Protein AF-D8QGG5-F1 (afdb_monomer_lite)

Structure (mmCIF, N/CA/C/O backbone):
data_AF-D8QGG5-F1
#
_entry.id   AF-D8QGG5-F1
#
loop_
_atom_site.group_PDB
_atom_site.id
_atom_site.type_symbol
_atom_site.label_atom_id
_atom_site.label_alt_id
_atom_site.label_comp_id
_atom_site.label_asym_id
_atom_site.label_entity_id
_atom_site.label_seq_id
_atom_site.pdbx_PDB_ins_code
_atom_site.Cartn_x
_atom_site.Cartn_y
_atom_site.Cartn_z
_atom_site.occupancy
_atom_site.B_iso_or_equiv
_atom_site.auth_seq_id
_atom_site.auth_comp_id
_atom_site.auth_asym_id
_atom_site.auth_atom_id
_atom_site.pdbx_PDB_model_num
ATOM 1 N N . MET A 1 1 ? 1.417 -19.958 -4.366 1.00 60.06 1 MET A N 1
ATOM 2 C CA . MET A 1 1 ? 1.631 -18.701 -3.617 1.00 60.06 1 MET A CA 1
ATOM 3 C C . MET A 1 1 ? 3.088 -18.641 -3.183 1.00 60.06 1 MET A C 1
ATOM 5 O O . MET A 1 1 ? 3.545 -19.585 -2.550 1.00 60.06 1 MET A O 1
ATOM 9 N N . ARG A 1 2 ? 3.818 -17.586 -3.562 1.00 69.56 2 ARG A N 1
ATOM 10 C CA . ARG A 1 2 ? 5.176 -17.298 -3.072 1.00 69.56 2 ARG A CA 1
ATOM 11 C C . ARG A 1 2 ? 5.093 -16.048 -2.207 1.00 69.56 2 ARG A C 1
ATOM 13 O O . ARG A 1 2 ? 4.544 -15.049 -2.653 1.00 69.56 2 ARG A O 1
ATOM 20 N N . VAL A 1 3 ? 5.607 -16.127 -0.984 1.00 74.56 3 VAL A N 1
ATOM 21 C CA . VAL A 1 3 ? 5.683 -14.985 -0.067 1.00 74.56 3 VAL A CA 1
ATOM 22 C C . VAL A 1 3 ? 7.146 -14.619 0.088 1.00 74.56 3 VAL A C 1
ATOM 24 O O . VAL A 1 3 ? 7.962 -15.485 0.398 1.00 74.56 3 VAL A O 1
ATOM 27 N N . VAL A 1 4 ? 7.467 -13.347 -0.129 1.00 66.38 4 VAL A N 1
ATOM 28 C CA . VAL A 1 4 ? 8.803 -12.804 0.111 1.00 66.38 4 VAL A CA 1
ATOM 29 C C . VAL A 1 4 ? 8.698 -11.761 1.211 1.00 66.38 4 VAL A C 1
ATOM 31 O O . VAL A 1 4 ? 7.924 -10.814 1.110 1.00 66.38 4 VAL A O 1
ATOM 34 N N . THR A 1 5 ? 9.472 -11.956 2.273 1.00 70.81 5 THR A N 1
ATOM 35 C CA . THR A 1 5 ? 9.590 -11.025 3.399 1.00 70.81 5 THR A CA 1
ATOM 36 C C . THR A 1 5 ? 11.026 -10.540 3.491 1.00 70.81 5 THR A C 1
ATOM 38 O O . THR A 1 5 ? 11.949 -11.346 3.364 1.00 70.81 5 THR A O 1
ATOM 41 N N . TRP A 1 6 ? 11.226 -9.252 3.757 1.00 60.84 6 TRP A N 1
ATOM 42 C CA . TRP A 1 6 ? 12.561 -8.675 3.868 1.00 60.84 6 TRP A CA 1
ATOM 43 C C . TRP A 1 6 ? 12.631 -7.593 4.943 1.00 60.84 6 TRP A C 1
ATOM 45 O O . TRP A 1 6 ? 11.683 -6.834 5.117 1.00 60.84 6 TRP A O 1
ATOM 55 N N . ASN A 1 7 ? 13.784 -7.502 5.609 1.00 61.75 7 ASN A N 1
ATOM 56 C CA . ASN A 1 7 ? 14.123 -6.421 6.531 1.00 61.75 7 ASN A CA 1
ATOM 57 C C . ASN A 1 7 ? 15.088 -5.457 5.829 1.00 61.75 7 ASN A C 1
ATOM 59 O O . ASN A 1 7 ? 16.241 -5.815 5.578 1.00 61.75 7 ASN A O 1
ATOM 63 N N . ALA A 1 8 ? 14.624 -4.257 5.476 1.00 57.72 8 ALA A N 1
ATOM 64 C CA . ALA A 1 8 ? 15.459 -3.243 4.830 1.00 57.72 8 ALA A CA 1
ATOM 65 C C . ALA A 1 8 ? 16.598 -2.733 5.737 1.00 57.72 8 ALA A C 1
ATOM 67 O O . ALA A 1 8 ? 16.657 -3.001 6.941 1.00 57.72 8 ALA A O 1
ATOM 68 N N . ARG A 1 9 ? 17.538 -1.981 5.149 1.00 58.75 9 ARG A N 1
ATOM 69 C CA . ARG A 1 9 ? 18.565 -1.269 5.923 1.00 58.75 9 ARG A CA 1
ATOM 70 C C . ARG A 1 9 ? 17.901 -0.365 6.970 1.00 58.75 9 ARG A C 1
ATOM 72 O O . ARG A 1 9 ? 16.913 0.299 6.681 1.00 58.75 9 ARG A O 1
ATOM 79 N N . GLY A 1 10 ? 18.459 -0.341 8.180 1.00 52.44 10 GLY A N 1
ATOM 80 C CA . GLY A 1 10 ? 17.916 0.424 9.305 1.00 52.44 10 GLY A CA 1
ATOM 81 C C . GLY A 1 10 ? 16.907 -0.340 10.169 1.00 52.44 10 GLY A C 1
ATOM 82 O O . GLY A 1 10 ? 16.538 0.168 11.220 1.00 52.44 10 GLY A O 1
ATOM 83 N N . THR A 1 11 ? 16.482 -1.550 9.792 1.00 52.25 11 THR A N 1
ATOM 84 C CA . THR A 1 11 ? 15.594 -2.385 10.620 1.00 52.25 11 THR A CA 1
ATOM 85 C C . THR A 1 11 ? 16.404 -3.243 11.608 1.00 52.25 11 THR A C 1
ATOM 87 O O . THR A 1 11 ? 17.306 -3.986 11.213 1.00 52.25 11 THR A O 1
ATOM 90 N N . GLY A 1 12 ? 16.081 -3.178 12.905 1.00 55.78 12 GLY A N 1
ATOM 91 C CA . GLY A 1 12 ? 16.715 -4.000 13.952 1.00 55.78 12 GLY A CA 1
ATOM 92 C C . GLY A 1 12 ? 18.146 -3.593 14.364 1.00 55.78 12 GLY A C 1
ATOM 93 O O . GLY A 1 12 ? 18.467 -2.415 14.490 1.00 55.78 12 GLY A O 1
ATOM 94 N N . ASN A 1 13 ? 19.014 -4.581 14.634 1.00 51.31 13 ASN A N 1
ATOM 95 C CA . ASN A 1 13 ? 20.385 -4.398 15.160 1.00 51.31 13 ASN A CA 1
ATOM 96 C C . ASN A 1 13 ? 21.445 -4.165 14.056 1.00 51.31 13 ASN A C 1
ATOM 98 O O . ASN A 1 13 ? 22.563 -4.684 14.125 1.00 51.31 13 ASN A O 1
ATOM 102 N N . SER A 1 14 ? 21.119 -3.412 13.005 1.00 50.19 14 SER A N 1
ATOM 103 C CA . SER A 1 14 ? 22.084 -3.077 11.952 1.00 50.19 14 SER A CA 1
ATOM 104 C C . SER A 1 14 ? 23.156 -2.104 12.464 1.00 50.19 14 SER A C 1
ATOM 106 O O . SER A 1 14 ? 22.854 -1.007 12.924 1.00 50.19 14 SER A O 1
ATOM 108 N N . GLY A 1 15 ? 24.436 -2.479 12.343 1.00 45.53 15 GLY A N 1
ATOM 109 C CA . GLY A 1 15 ? 25.576 -1.700 12.857 1.00 45.53 15 GLY A CA 1
ATOM 110 C C . GLY A 1 15 ? 25.832 -0.343 12.179 1.00 45.53 15 GLY A C 1
ATOM 111 O O . GLY A 1 15 ? 26.726 0.378 12.608 1.00 45.53 15 GLY A O 1
ATOM 112 N N . GLY A 1 16 ? 25.071 0.002 11.133 1.00 48.56 16 GLY A N 1
ATOM 113 C CA . GLY A 1 16 ? 25.163 1.271 10.395 1.00 48.56 16 GLY A CA 1
ATOM 114 C C . GLY A 1 16 ? 24.101 2.314 10.765 1.00 48.56 16 GLY A C 1
ATOM 115 O O . GLY A 1 16 ? 24.057 3.359 10.130 1.00 48.56 16 GLY A O 1
ATOM 116 N N . GLY A 1 17 ? 23.251 2.024 11.756 1.00 49.56 17 GLY A N 1
ATOM 117 C CA . GLY A 1 17 ? 22.103 2.841 12.154 1.00 49.56 17 GLY A CA 1
ATOM 118 C C . GLY A 1 17 ? 20.814 2.014 12.187 1.00 49.56 17 GLY A C 1
ATOM 119 O O . GLY A 1 17 ? 20.698 1.014 11.473 1.00 49.56 17 GLY A O 1
ATOM 120 N N . ASN A 1 18 ? 19.869 2.401 13.042 1.00 47.25 18 ASN A N 1
ATOM 121 C CA . ASN A 1 18 ? 18.556 1.782 13.199 1.00 47.25 18 ASN A CA 1
ATOM 122 C C . ASN A 1 18 ? 17.424 2.815 13.030 1.00 47.25 18 ASN A C 1
ATOM 124 O O . ASN A 1 18 ? 17.675 4.015 12.908 1.00 47.25 18 ASN A O 1
ATOM 128 N N . GLU A 1 19 ? 16.183 2.330 13.071 1.00 48.72 19 GLU A N 1
ATOM 129 C CA . GLU A 1 19 ? 14.908 3.066 12.951 1.00 48.72 19 GLU A CA 1
ATOM 130 C C . GLU A 1 19 ? 14.847 4.341 13.812 1.00 48.72 19 GLU A C 1
ATOM 132 O O . GLU A 1 19 ? 14.140 5.289 13.484 1.00 48.72 19 GLU A O 1
ATOM 137 N N . TRP A 1 20 ? 15.630 4.384 14.895 1.00 48.38 20 TRP A N 1
ATOM 138 C CA . TRP A 1 20 ? 15.681 5.477 15.863 1.00 48.38 20 TRP A CA 1
ATOM 139 C C . TRP A 1 20 ? 16.931 6.356 15.746 1.00 48.38 20 TRP A C 1
ATOM 141 O O . TRP A 1 20 ? 16.908 7.500 16.198 1.00 48.38 20 TRP A O 1
ATOM 151 N N . SER A 1 21 ? 18.022 5.853 15.160 1.00 48.84 21 SER A N 1
ATOM 152 C CA . SER A 1 21 ? 19.285 6.588 15.028 1.00 48.84 21 SER A CA 1
ATOM 153 C C . SER A 1 21 ? 19.454 7.273 13.672 1.00 48.84 21 SER A C 1
ATOM 155 O O . SER A 1 21 ? 20.253 8.200 13.576 1.00 48.84 21 SER A O 1
ATOM 157 N N . ASP A 1 22 ? 18.743 6.819 12.634 1.00 57.31 22 ASP A N 1
ATOM 158 C CA . ASP A 1 22 ? 18.778 7.420 11.297 1.00 57.31 22 ASP A CA 1
ATOM 159 C C . ASP A 1 22 ? 17.411 7.331 10.604 1.00 57.31 22 ASP A C 1
ATOM 161 O O . ASP A 1 22 ? 17.161 6.545 9.687 1.00 57.31 22 ASP A O 1
ATOM 165 N N . PHE A 1 23 ? 16.492 8.162 11.090 1.00 56.28 23 PHE A N 1
ATOM 166 C CA . PHE A 1 23 ? 15.117 8.235 10.605 1.00 56.28 23 PHE A CA 1
ATOM 167 C C . PHE A 1 23 ? 15.027 8.593 9.110 1.00 56.28 23 PHE A C 1
ATOM 169 O O . PHE A 1 23 ? 14.088 8.177 8.434 1.00 56.28 23 PHE A O 1
ATOM 176 N N . GLY A 1 24 ? 16.019 9.325 8.586 1.00 53.97 24 GLY A N 1
ATOM 177 C CA . GLY A 1 24 ? 16.121 9.687 7.171 1.00 53.97 24 GLY A CA 1
ATOM 178 C C . GLY A 1 24 ? 16.555 8.522 6.280 1.00 53.97 24 GLY A C 1
ATOM 179 O O . GLY A 1 24 ? 16.079 8.421 5.154 1.00 53.97 24 GLY A O 1
ATOM 180 N N . VAL A 1 25 ? 17.399 7.611 6.777 1.00 55.31 25 VAL A N 1
ATOM 181 C CA . VAL A 1 25 ? 17.710 6.344 6.088 1.00 55.31 25 VAL A CA 1
ATOM 182 C C . VAL A 1 25 ? 16.550 5.358 6.194 1.00 55.31 25 VAL A C 1
ATOM 184 O O . VAL A 1 25 ? 16.233 4.692 5.207 1.00 55.31 25 VAL A O 1
ATOM 187 N N . TRP A 1 26 ? 15.898 5.293 7.357 1.00 52.22 26 TRP A N 1
ATOM 188 C CA . TRP A 1 26 ? 14.757 4.411 7.592 1.00 52.22 26 TRP A CA 1
ATOM 189 C C . TRP A 1 26 ? 13.573 4.784 6.699 1.00 52.22 26 TRP A C 1
ATOM 191 O O . TRP A 1 26 ? 13.132 3.962 5.910 1.00 52.22 26 TRP A O 1
ATOM 201 N N . MET A 1 27 ? 13.124 6.040 6.730 1.00 59.28 27 MET A N 1
ATOM 202 C CA . MET A 1 27 ? 12.033 6.558 5.897 1.00 59.28 27 MET A CA 1
ATOM 203 C C . MET A 1 27 ? 12.560 7.249 4.632 1.00 59.28 27 MET A C 1
ATOM 205 O O . MET A 1 27 ? 11.987 8.234 4.174 1.00 59.28 27 MET A O 1
ATOM 209 N N . GLY A 1 28 ? 13.634 6.746 4.019 1.00 60.97 28 GLY A N 1
ATOM 210 C CA . GLY A 1 28 ? 14.284 7.382 2.863 1.00 60.97 28 GLY A CA 1
ATOM 211 C C . GLY A 1 28 ? 14.188 6.617 1.544 1.00 60.97 28 GLY A C 1
ATOM 212 O O . GLY A 1 28 ? 13.850 5.434 1.501 1.00 60.97 28 GLY A O 1
ATOM 213 N N . GLU A 1 29 ? 14.612 7.274 0.458 1.00 66.44 29 GLU A N 1
ATOM 214 C CA . GLU A 1 29 ? 14.787 6.655 -0.871 1.00 66.44 29 GLU A CA 1
ATOM 215 C C . GLU A 1 29 ? 15.632 5.375 -0.821 1.00 66.44 29 GLU A C 1
ATOM 217 O O . GLU A 1 29 ? 15.392 4.443 -1.583 1.00 66.44 29 GLU A O 1
ATOM 222 N N . ALA A 1 30 ? 16.612 5.295 0.084 1.00 68.44 30 ALA A N 1
ATOM 223 C CA . ALA A 1 30 ? 17.482 4.130 0.213 1.00 68.44 30 ALA A CA 1
ATOM 224 C C . ALA A 1 30 ? 16.708 2.845 0.561 1.00 68.44 30 ALA A C 1
ATOM 226 O O . ALA A 1 30 ? 16.964 1.804 -0.047 1.00 68.44 30 ALA A O 1
ATOM 227 N N . ALA A 1 31 ? 15.748 2.919 1.489 1.00 70.62 31 ALA A N 1
ATOM 228 C CA . ALA A 1 31 ? 14.913 1.780 1.864 1.00 70.62 31 ALA A CA 1
ATOM 229 C C . ALA A 1 31 ? 13.962 1.385 0.721 1.00 70.62 31 ALA A C 1
ATOM 231 O O . ALA A 1 31 ? 13.831 0.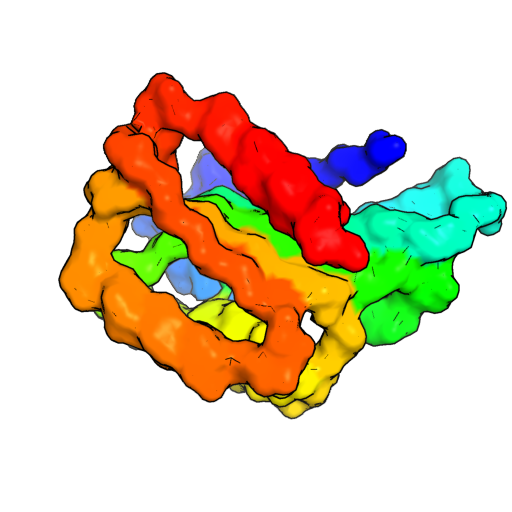203 0.403 1.00 70.62 31 ALA A O 1
ATOM 232 N N . VAL A 1 32 ? 13.357 2.367 0.043 1.00 77.31 32 VAL A N 1
ATOM 233 C CA . VAL A 1 32 ? 12.485 2.124 -1.123 1.00 77.31 32 VAL A CA 1
ATOM 234 C C . VAL A 1 32 ? 13.257 1.472 -2.274 1.00 77.31 32 VAL A C 1
ATOM 236 O O . VAL A 1 32 ? 12.754 0.532 -2.893 1.00 77.31 32 VAL A O 1
ATOM 239 N N . ASN A 1 33 ? 14.491 1.911 -2.532 1.00 81.06 33 ASN A N 1
ATOM 240 C CA . ASN A 1 33 ? 15.359 1.325 -3.553 1.00 81.06 33 ASN A CA 1
ATOM 241 C C . ASN A 1 33 ? 15.724 -0.130 -3.230 1.00 81.06 33 ASN A C 1
ATOM 243 O O . ASN A 1 33 ? 15.730 -0.967 -4.134 1.00 81.06 33 ASN A O 1
ATOM 247 N N . ASP A 1 34 ? 15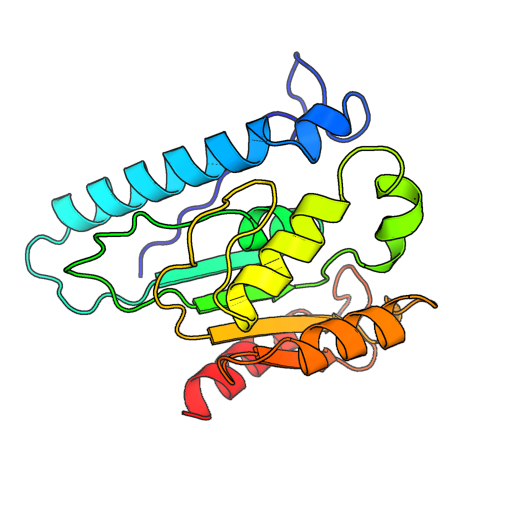.968 -0.458 -1.957 1.00 82.44 34 ASP A N 1
ATOM 248 C CA . ASP A 1 34 ? 16.208 -1.843 -1.538 1.00 82.44 34 ASP A CA 1
ATOM 249 C C . ASP A 1 34 ? 14.984 -2.723 -1.792 1.00 82.44 34 ASP A C 1
ATOM 251 O O . ASP A 1 34 ? 15.111 -3.772 -2.424 1.00 82.44 34 ASP A O 1
ATOM 255 N N . TYR A 1 35 ? 13.799 -2.289 -1.348 1.00 83.88 35 TYR A N 1
ATOM 256 C CA . TYR A 1 35 ? 12.566 -3.045 -1.576 1.00 83.88 35 TYR A CA 1
ATOM 257 C C . TYR A 1 35 ? 12.228 -3.167 -3.065 1.00 83.88 35 TYR A C 1
ATOM 259 O O . TYR A 1 35 ? 11.783 -4.227 -3.497 1.00 83.88 35 TYR A O 1
ATOM 267 N N . THR A 1 36 ? 12.489 -2.132 -3.866 1.00 86.56 36 THR A N 1
ATOM 268 C CA . THR A 1 36 ? 12.290 -2.174 -5.324 1.00 86.56 36 THR A CA 1
ATOM 269 C C . THR A 1 36 ? 13.234 -3.179 -5.982 1.00 86.56 36 THR A C 1
ATOM 271 O O . THR A 1 36 ? 12.798 -3.997 -6.791 1.00 86.56 36 THR A O 1
ATOM 274 N N . ARG A 1 37 ? 14.519 -3.185 -5.601 1.00 85.94 37 ARG A N 1
ATOM 275 C CA . ARG A 1 37 ? 15.484 -4.179 -6.092 1.00 85.94 37 ARG A CA 1
ATOM 276 C C . ARG A 1 37 ? 15.045 -5.600 -5.740 1.00 85.94 37 ARG A C 1
ATOM 278 O O . ARG A 1 37 ? 15.060 -6.472 -6.601 1.00 85.94 37 ARG A O 1
ATOM 285 N N . LEU A 1 38 ? 14.622 -5.825 -4.500 1.00 85.56 38 LEU A N 1
ATOM 286 C CA . LEU A 1 38 ? 14.186 -7.142 -4.032 1.00 85.56 38 LEU A CA 1
ATOM 287 C C . LEU A 1 38 ? 12.896 -7.608 -4.694 1.00 85.56 38 LEU A C 1
ATOM 289 O O . LEU A 1 38 ? 12.757 -8.796 -4.975 1.00 85.56 38 LEU A O 1
ATOM 293 N N . LEU A 1 39 ? 11.964 -6.690 -4.952 1.00 88.12 39 LEU A N 1
ATOM 294 C CA . LEU A 1 39 ? 10.762 -6.989 -5.716 1.00 88.12 39 LEU A CA 1
ATOM 295 C C . LEU A 1 39 ? 11.139 -7.495 -7.112 1.00 88.12 39 LEU A C 1
ATOM 297 O O . LEU A 1 39 ? 10.648 -8.545 -7.514 1.00 88.12 39 LEU A O 1
ATOM 301 N N . ASN A 1 40 ? 12.058 -6.814 -7.803 1.00 88.94 40 ASN A N 1
ATOM 302 C CA . ASN A 1 40 ? 12.540 -7.241 -9.119 1.00 88.94 40 ASN A CA 1
ATOM 303 C C . ASN A 1 40 ? 13.208 -8.621 -9.066 1.00 88.94 40 ASN A C 1
ATOM 305 O O . ASN A 1 40 ? 12.822 -9.512 -9.814 1.00 88.94 40 ASN A O 1
ATOM 309 N N . GLU A 1 41 ? 14.134 -8.837 -8.127 1.00 89.94 41 GLU A N 1
ATOM 310 C CA . GLU A 1 41 ? 14.800 -10.138 -7.948 1.00 89.94 41 GLU A CA 1
ATOM 311 C C . GLU A 1 41 ? 13.798 -11.263 -7.637 1.00 89.94 41 GLU A C 1
ATOM 313 O O . GLU A 1 41 ? 13.935 -12.389 -8.116 1.00 89.94 41 GLU A O 1
ATOM 318 N N . SER A 1 42 ? 12.758 -10.958 -6.858 1.00 88.75 42 SER A N 1
ATOM 319 C CA . SER A 1 42 ? 11.707 -11.915 -6.499 1.00 88.75 42 SER A CA 1
ATOM 320 C C . SER A 1 42 ? 10.796 -12.250 -7.673 1.00 88.75 42 SER A C 1
ATOM 322 O O . SER A 1 42 ? 10.391 -13.405 -7.816 1.00 88.75 42 SER A O 1
ATOM 324 N N . ILE A 1 43 ? 10.479 -11.251 -8.500 1.00 88.69 43 ILE A N 1
ATOM 325 C CA . ILE A 1 43 ? 9.750 -11.428 -9.755 1.00 88.69 43 ILE A CA 1
ATOM 326 C C . ILE A 1 43 ? 10.568 -12.328 -10.679 1.00 88.69 43 ILE A C 1
ATOM 328 O O . ILE A 1 43 ? 10.062 -13.368 -11.094 1.00 88.69 43 ILE A O 1
ATOM 332 N N . ASP A 1 44 ? 11.839 -12.003 -10.924 1.00 89.69 44 ASP A N 1
ATOM 333 C CA . ASP A 1 44 ? 12.715 -12.780 -11.808 1.00 89.69 44 ASP A CA 1
ATOM 334 C C . ASP A 1 44 ? 12.844 -14.238 -11.342 1.00 89.69 44 ASP A C 1
ATOM 336 O O . ASP A 1 44 ? 12.678 -15.168 -12.135 1.00 89.69 44 ASP A O 1
ATOM 340 N N . ALA A 1 45 ? 13.053 -14.454 -10.039 1.00 89.50 45 ALA A N 1
ATOM 341 C CA . ALA A 1 45 ? 13.108 -15.793 -9.457 1.00 89.50 45 ALA A CA 1
ATOM 342 C C . ALA A 1 45 ? 11.772 -16.542 -9.584 1.00 89.50 45 ALA A C 1
ATOM 344 O O . ALA A 1 45 ? 11.756 -17.734 -9.889 1.00 89.50 45 ALA A O 1
ATOM 345 N N . PHE A 1 46 ? 10.637 -15.867 -9.368 1.00 88.38 46 PHE A N 1
ATOM 346 C CA . PHE A 1 46 ? 9.318 -16.476 -9.559 1.00 88.38 46 PHE A CA 1
ATOM 347 C C . PHE A 1 46 ? 9.109 -16.907 -11.013 1.00 88.38 46 PHE A C 1
ATOM 349 O O . PHE A 1 46 ? 8.647 -18.020 -11.253 1.00 88.38 46 PHE A O 1
ATOM 356 N N . MET A 1 47 ? 9.494 -16.065 -11.972 1.00 88.56 47 MET A N 1
ATOM 357 C CA . MET A 1 47 ? 9.373 -16.369 -13.397 1.00 88.56 47 MET A CA 1
ATOM 358 C C . MET A 1 47 ? 10.273 -17.526 -13.831 1.00 88.56 47 MET A C 1
ATOM 360 O O . MET A 1 47 ? 9.856 -18.343 -14.652 1.00 88.56 47 MET A O 1
ATOM 364 N N . ALA A 1 48 ? 11.481 -17.615 -13.268 1.00 89.94 48 ALA A N 1
ATOM 365 C CA . ALA A 1 48 ? 12.403 -18.717 -13.525 1.00 89.94 48 ALA A CA 1
ATOM 366 C C . ALA A 1 48 ? 11.875 -20.054 -12.980 1.00 89.94 48 ALA A C 1
ATOM 368 O O . ALA A 1 48 ? 11.947 -21.071 -13.669 1.00 89.94 48 ALA A O 1
ATOM 369 N N . ASP A 1 49 ? 11.307 -20.046 -11.772 1.00 91.19 49 ASP A N 1
ATOM 370 C CA . ASP A 1 49 ? 10.785 -21.252 -11.120 1.00 91.19 49 ASP A CA 1
ATOM 371 C C . ASP A 1 49 ? 9.419 -21.693 -11.672 1.00 91.19 49 ASP A C 1
ATOM 373 O O . ASP A 1 49 ? 9.022 -22.852 -11.525 1.00 91.19 49 ASP A O 1
ATOM 377 N N . HIS A 1 50 ? 8.684 -20.771 -12.299 1.00 87.81 50 HIS A N 1
ATOM 378 C CA . HIS A 1 50 ? 7.339 -20.995 -12.823 1.00 87.81 50 HIS A CA 1
ATOM 379 C C . HIS A 1 50 ? 7.216 -20.519 -14.285 1.00 87.81 50 HIS A C 1
ATOM 381 O O . HIS A 1 50 ? 6.426 -19.619 -14.593 1.00 87.81 50 HIS A O 1
ATOM 387 N N . PRO A 1 51 ? 7.962 -21.131 -15.226 1.00 89.62 51 PRO A N 1
ATOM 388 C CA . PRO A 1 51 ? 8.064 -20.665 -16.610 1.00 89.62 51 PRO A CA 1
ATOM 389 C C . PRO A 1 51 ? 6.764 -20.785 -17.413 1.00 89.62 51 PRO A C 1
ATOM 391 O O . PRO A 1 51 ? 6.663 -20.123 -18.442 1.00 89.62 51 PRO A O 1
ATOM 394 N N . ASP A 1 52 ? 5.766 -21.516 -16.911 1.00 90.81 52 ASP A N 1
ATOM 395 C CA . ASP A 1 52 ? 4.468 -21.724 -17.567 1.00 90.81 52 ASP A CA 1
ATOM 396 C C . ASP A 1 52 ? 3.315 -20.903 -16.955 1.00 90.81 52 ASP A C 1
ATOM 398 O O . ASP A 1 52 ? 2.194 -20.948 -17.451 1.00 90.81 52 ASP A O 1
ATOM 402 N N . VAL A 1 53 ? 3.551 -20.166 -15.860 1.00 87.81 53 VAL A N 1
ATOM 403 C CA . VAL A 1 53 ? 2.505 -19.365 -15.199 1.00 87.81 53 VAL A CA 1
ATOM 404 C C . VAL A 1 53 ? 2.246 -18.061 -15.952 1.00 87.81 53 VAL A C 1
ATOM 406 O O . VAL A 1 53 ? 3.149 -17.243 -16.109 1.00 87.81 53 VAL A O 1
ATOM 409 N N . ASP A 1 54 ? 1.008 -17.824 -16.354 1.00 89.12 54 ASP A N 1
ATOM 410 C CA . ASP A 1 54 ? 0.566 -16.525 -16.861 1.00 89.12 54 ASP A CA 1
ATOM 411 C C . ASP A 1 54 ? -0.484 -15.919 -15.923 1.00 89.12 54 ASP A C 1
ATOM 413 O O . ASP A 1 54 ? -1.013 -16.620 -15.053 1.00 89.12 54 ASP A O 1
ATOM 417 N N . ASP A 1 55 ? -0.761 -14.624 -16.077 1.00 89.44 55 ASP A N 1
ATOM 418 C CA . ASP A 1 55 ? -1.741 -13.889 -15.267 1.00 89.44 55 ASP A CA 1
ATOM 419 C C . ASP A 1 55 ? -1.529 -14.019 -13.743 1.00 89.44 55 ASP A C 1
ATOM 421 O O . ASP A 1 55 ? -2.485 -14.021 -12.959 1.00 89.44 55 ASP A O 1
ATOM 425 N N . ALA A 1 56 ? -0.274 -14.114 -13.293 1.00 90.44 56 ALA A N 1
ATOM 426 C CA . ALA A 1 56 ? 0.029 -14.242 -11.872 1.00 90.44 56 ALA A CA 1
ATOM 427 C C . ALA A 1 56 ? -0.456 -13.013 -11.088 1.00 90.44 56 ALA A C 1
ATOM 429 O O . ALA A 1 56 ? -0.205 -11.867 -11.468 1.00 90.44 56 ALA A O 1
ATOM 430 N N . GLU A 1 57 ? -1.127 -13.238 -9.960 1.00 91.12 57 GLU A N 1
ATOM 431 C CA . GLU A 1 57 ? -1.514 -12.145 -9.072 1.00 91.12 57 GLU A CA 1
ATOM 432 C C . GLU A 1 57 ? -0.317 -11.643 -8.261 1.00 91.12 57 GLU A C 1
ATOM 434 O O . GLU A 1 57 ? 0.467 -12.426 -7.718 1.00 91.12 57 GLU A O 1
ATOM 439 N N . MET A 1 58 ? -0.202 -10.320 -8.154 1.00 91.44 58 MET A N 1
ATOM 440 C CA . MET A 1 58 ? 0.834 -9.652 -7.375 1.00 91.44 58 MET A CA 1
ATOM 441 C C . MET A 1 58 ? 0.201 -8.820 -6.265 1.00 91.44 58 MET A C 1
ATOM 443 O O . MET A 1 58 ? -0.616 -7.936 -6.523 1.00 91.44 58 MET A O 1
ATOM 447 N N . PHE A 1 59 ? 0.642 -9.075 -5.036 1.00 93.31 59 PHE A N 1
ATOM 448 C CA . PHE A 1 59 ? 0.239 -8.324 -3.855 1.00 93.31 59 PHE A CA 1
ATOM 449 C C . PHE A 1 59 ? 1.462 -7.656 -3.233 1.00 93.31 59 PHE A C 1
ATOM 451 O O . PHE A 1 59 ? 2.469 -8.317 -2.975 1.00 93.31 59 PHE A O 1
ATOM 458 N N . ILE A 1 60 ? 1.367 -6.352 -2.986 1.00 94.38 60 ILE A N 1
ATOM 459 C CA . ILE A 1 60 ? 2.379 -5.570 -2.273 1.00 94.38 60 ILE A CA 1
ATOM 460 C C . ILE A 1 60 ? 1.749 -5.114 -0.960 1.00 94.38 60 ILE A C 1
ATOM 462 O O . ILE A 1 60 ? 0.829 -4.295 -0.939 1.00 94.38 60 ILE A O 1
ATOM 466 N N . CYS A 1 61 ? 2.234 -5.673 0.145 1.00 94.69 61 CYS A N 1
ATOM 467 C CA . CYS A 1 61 ? 1.632 -5.489 1.459 1.00 94.69 61 CYS A CA 1
ATOM 468 C C . CYS A 1 61 ? 2.597 -4.783 2.406 1.00 94.69 61 CYS A C 1
ATOM 470 O O . CYS A 1 61 ? 3.801 -5.038 2.378 1.00 94.69 61 CYS A O 1
ATOM 472 N N . GLY A 1 62 ? 2.065 -3.945 3.289 1.00 92.88 62 GLY A N 1
ATOM 473 C CA . GLY A 1 62 ? 2.859 -3.286 4.314 1.00 92.88 62 GLY A CA 1
ATOM 474 C C . GLY A 1 62 ? 2.043 -2.947 5.552 1.00 92.88 62 GLY A C 1
ATOM 475 O O . GLY A 1 62 ? 0.843 -2.699 5.470 1.00 92.88 62 GLY A O 1
ATOM 476 N N . TYR A 1 63 ? 2.713 -2.934 6.701 1.00 92.12 63 TYR A N 1
ATOM 477 C CA . TYR A 1 63 ? 2.132 -2.626 8.004 1.00 92.12 63 TYR A CA 1
ATOM 478 C C . TYR A 1 63 ? 2.897 -1.477 8.666 1.00 92.12 63 TYR A C 1
ATOM 480 O O . TYR A 1 63 ? 4.127 -1.523 8.726 1.00 92.12 63 TYR A O 1
ATOM 488 N N . SER A 1 64 ? 2.192 -0.464 9.176 1.00 89.62 64 SER A N 1
ATOM 489 C CA . SER A 1 64 ? 2.791 0.723 9.799 1.00 89.62 64 SER A CA 1
ATOM 490 C C . SER A 1 64 ? 3.810 1.392 8.864 1.00 89.62 64 SER A C 1
ATOM 492 O O . SER A 1 64 ? 3.473 1.689 7.718 1.00 89.62 64 SER A O 1
ATOM 494 N N . ALA A 1 65 ? 5.064 1.586 9.274 1.00 82.38 65 ALA A N 1
ATOM 495 C CA . ALA A 1 65 ? 6.131 2.052 8.380 1.00 82.38 65 ALA A CA 1
ATOM 496 C C . ALA A 1 65 ? 6.328 1.146 7.145 1.00 82.38 65 ALA A C 1
ATOM 498 O O . ALA A 1 65 ? 6.607 1.617 6.052 1.00 82.38 65 ALA A O 1
ATOM 499 N N . GLY A 1 66 ? 6.074 -0.159 7.256 1.00 85.56 66 GLY A N 1
ATOM 500 C CA . GLY A 1 66 ? 6.026 -1.052 6.096 1.00 85.56 66 GLY A CA 1
ATOM 501 C C . GLY A 1 66 ? 5.008 -0.613 5.039 1.00 85.56 66 GLY A C 1
ATOM 502 O O . GLY A 1 66 ? 5.246 -0.789 3.847 1.00 85.56 66 GLY A O 1
ATOM 503 N N . ALA A 1 67 ? 3.888 -0.013 5.453 1.00 90.75 67 ALA A N 1
ATOM 504 C CA . ALA A 1 67 ? 2.851 0.470 4.545 1.00 90.75 67 ALA A CA 1
ATOM 505 C C . ALA A 1 67 ? 3.308 1.697 3.740 1.00 90.75 67 ALA A C 1
ATOM 507 O O . ALA A 1 67 ? 2.908 1.847 2.587 1.00 90.75 67 ALA A O 1
ATOM 508 N N . THR A 1 68 ? 4.178 2.546 4.295 1.00 87.06 68 THR A N 1
ATOM 509 C CA . THR A 1 68 ? 4.742 3.681 3.548 1.00 87.06 68 THR A CA 1
ATOM 510 C C . THR A 1 68 ? 5.715 3.192 2.480 1.00 87.06 68 THR A C 1
ATOM 512 O O . THR A 1 68 ? 5.625 3.632 1.334 1.00 87.06 68 THR A O 1
ATOM 515 N N . PHE A 1 69 ? 6.574 2.216 2.799 1.00 86.12 69 PHE A N 1
ATOM 516 C CA . PHE A 1 69 ? 7.457 1.592 1.806 1.00 86.12 69 PHE A CA 1
ATOM 517 C C . PHE A 1 69 ? 6.666 0.859 0.730 1.00 86.12 69 PHE A C 1
ATOM 519 O O . PHE A 1 69 ? 6.907 1.083 -0.452 1.00 86.12 69 PHE A O 1
ATOM 526 N N . ALA A 1 70 ? 5.683 0.046 1.123 1.00 90.88 70 ALA A N 1
ATOM 527 C CA . ALA A 1 70 ? 4.795 -0.639 0.190 1.00 90.88 70 ALA A CA 1
ATOM 528 C C . ALA A 1 70 ? 4.137 0.357 -0.775 1.00 90.88 70 ALA A C 1
ATOM 530 O O . ALA A 1 70 ? 4.174 0.147 -1.982 1.00 90.88 70 ALA A O 1
ATOM 531 N N . ALA A 1 71 ? 3.625 1.483 -0.269 1.00 90.56 71 ALA A N 1
ATOM 532 C CA . ALA A 1 71 ? 3.018 2.525 -1.092 1.00 90.56 71 ALA A CA 1
ATOM 533 C C . ALA A 1 71 ? 4.005 3.282 -1.998 1.00 90.56 71 ALA A C 1
ATOM 535 O O . ALA A 1 71 ? 3.554 3.948 -2.928 1.00 90.56 71 ALA A O 1
ATOM 536 N N . ALA A 1 72 ? 5.317 3.194 -1.765 1.00 88.00 72 ALA A N 1
ATOM 537 C CA . ALA A 1 72 ? 6.356 3.828 -2.582 1.00 88.00 72 ALA A CA 1
ATOM 538 C C . ALA A 1 72 ? 7.045 2.867 -3.563 1.00 88.00 72 ALA A C 1
ATOM 540 O O . ALA A 1 72 ? 7.550 3.305 -4.594 1.00 88.00 72 ALA A O 1
ATOM 541 N N . VAL A 1 73 ? 7.035 1.563 -3.285 1.00 87.38 73 VAL A N 1
ATOM 542 C CA . VAL A 1 73 ? 7.609 0.545 -4.168 1.00 87.38 73 VAL A CA 1
ATOM 543 C C . VAL A 1 73 ? 6.765 0.401 -5.431 1.00 87.38 73 VAL A C 1
ATOM 545 O O . VAL A 1 73 ? 5.526 0.391 -5.396 1.00 87.38 73 VAL A O 1
ATOM 548 N N . ARG A 1 74 ? 7.453 0.276 -6.568 1.00 86.69 74 ARG A N 1
ATOM 549 C CA . ARG A 1 74 ? 6.840 0.059 -7.877 1.00 86.69 74 ARG A CA 1
ATOM 550 C C . ARG A 1 74 ? 7.384 -1.206 -8.515 1.00 86.69 74 ARG A C 1
ATOM 552 O O . ARG A 1 74 ? 8.604 -1.340 -8.607 1.00 86.69 74 ARG A O 1
ATOM 559 N N . PRO A 1 75 ? 6.513 -2.117 -8.975 1.00 86.31 75 PRO A N 1
ATOM 560 C CA . PRO A 1 75 ? 6.971 -3.177 -9.845 1.00 86.31 75 PRO A CA 1
ATOM 561 C C . PRO A 1 75 ? 7.412 -2.590 -11.196 1.00 86.31 75 PRO A C 1
ATOM 563 O O . PRO A 1 75 ? 7.009 -1.478 -11.563 1.00 86.31 75 PRO A O 1
ATOM 566 N N . PRO A 1 76 ? 8.244 -3.320 -11.950 1.00 82.44 76 PRO A N 1
ATOM 567 C CA . PRO A 1 76 ? 8.709 -2.877 -13.255 1.00 82.44 76 PRO A CA 1
ATOM 568 C C . PRO A 1 76 ? 7.517 -2.696 -14.202 1.00 82.44 76 PRO A C 1
ATOM 570 O O . PRO A 1 76 ? 6.521 -3.398 -14.098 1.00 82.44 76 PRO A O 1
ATOM 573 N N . GLN A 1 77 ? 7.591 -1.761 -15.151 1.00 73.38 77 GLN A N 1
ATOM 574 C CA . GLN A 1 77 ? 6.449 -1.481 -16.040 1.00 73.38 77 GLN A CA 1
ATOM 575 C C . GLN A 1 77 ? 6.100 -2.655 -16.970 1.00 73.38 77 GLN A C 1
ATOM 577 O O . GLN A 1 77 ? 4.964 -2.766 -17.424 1.00 73.38 77 GLN A O 1
ATOM 582 N N . ASN A 1 78 ? 7.067 -3.532 -17.253 1.00 73.56 78 ASN A N 1
ATOM 583 C CA . ASN A 1 78 ? 6.869 -4.702 -18.098 1.00 73.56 78 ASN A CA 1
ATOM 584 C C . ASN A 1 78 ? 6.667 -5.963 -17.248 1.00 73.56 78 ASN A C 1
ATOM 586 O O . ASN A 1 78 ? 7.587 -6.754 -17.053 1.00 73.56 78 ASN A O 1
ATOM 590 N N . LEU A 1 79 ? 5.444 -6.134 -16.751 1.00 77.56 79 LEU A N 1
ATOM 591 C CA . LEU A 1 79 ? 4.982 -7.331 -16.051 1.00 77.56 79 LEU A CA 1
ATOM 592 C C . LEU A 1 79 ? 4.167 -8.227 -16.988 1.00 77.56 79 LEU A C 1
ATOM 594 O O . LEU A 1 79 ? 3.043 -8.584 -16.663 1.00 77.56 79 LEU A O 1
ATOM 598 N N . ALA A 1 80 ? 4.690 -8.579 -18.164 1.00 73.12 80 ALA A N 1
ATOM 599 C CA . ALA A 1 80 ? 3.904 -9.265 -19.199 1.00 73.12 80 ALA A CA 1
ATOM 600 C C . ALA A 1 80 ? 3.162 -10.538 -18.732 1.00 73.12 80 ALA A C 1
ATOM 602 O O . ALA A 1 80 ? 2.216 -10.941 -19.392 1.00 73.12 80 ALA A O 1
ATOM 603 N N . ARG A 1 81 ? 3.588 -11.154 -17.620 1.00 85.12 81 ARG A N 1
ATOM 604 C CA . ARG A 1 81 ? 3.017 -12.387 -17.054 1.00 85.12 81 ARG A CA 1
ATOM 605 C C . ARG A 1 81 ? 2.393 -12.221 -15.663 1.00 85.12 81 ARG A C 1
ATOM 607 O O . ARG A 1 81 ? 2.038 -13.211 -15.025 1.00 85.12 81 ARG A O 1
ATOM 614 N N . PHE A 1 82 ? 2.272 -10.984 -15.178 1.00 90.12 82 PHE A N 1
ATOM 615 C CA . PHE A 1 82 ? 1.517 -10.678 -13.966 1.00 90.12 82 PHE A CA 1
ATOM 616 C C . PHE A 1 82 ? 0.351 -9.759 -14.288 1.00 90.12 82 PHE A C 1
ATOM 618 O O . PHE A 1 82 ? 0.437 -8.852 -15.116 1.00 90.12 82 PHE A O 1
ATOM 625 N N . ARG A 1 83 ? -0.727 -9.944 -13.536 1.00 91.56 83 ARG A N 1
ATOM 626 C CA . ARG A 1 83 ? -1.795 -8.955 -13.464 1.00 91.56 83 ARG A CA 1
ATOM 627 C C . ARG A 1 83 ? -1.281 -7.669 -12.810 1.00 91.56 83 ARG A C 1
ATOM 629 O O . ARG A 1 83 ? -0.312 -7.710 -12.043 1.00 91.56 83 ARG A O 1
ATOM 636 N N . PRO A 1 84 ? -1.941 -6.524 -13.063 1.00 92.12 84 PRO A N 1
ATOM 637 C CA . PRO A 1 84 ? -1.649 -5.297 -12.339 1.00 92.12 84 PRO A CA 1
ATOM 638 C C . PRO A 1 84 ? -1.643 -5.530 -10.816 1.00 92.12 84 PRO A C 1
ATOM 640 O O . PRO A 1 84 ? -2.523 -6.229 -10.308 1.00 92.12 84 PRO A O 1
ATOM 643 N N . PRO A 1 85 ? -0.678 -4.962 -10.074 1.00 93.69 85 PRO A N 1
ATOM 644 C CA . PRO A 1 85 ? -0.521 -5.206 -8.644 1.00 93.69 85 PRO A CA 1
ATOM 645 C C . PRO A 1 85 ? -1.714 -4.701 -7.826 1.00 93.69 85 PRO A C 1
ATOM 647 O O . PRO A 1 85 ? -2.343 -3.689 -8.158 1.00 93.69 85 PRO A O 1
ATOM 650 N N . ARG A 1 86 ? -1.958 -5.376 -6.701 1.00 95.19 86 ARG A N 1
ATOM 651 C CA . ARG A 1 86 ? -2.847 -4.940 -5.620 1.00 95.19 86 ARG A CA 1
ATOM 652 C C . ARG A 1 86 ? -2.024 -4.546 -4.392 1.00 95.19 86 ARG A C 1
ATOM 654 O O . ARG A 1 86 ? -1.091 -5.254 -4.016 1.00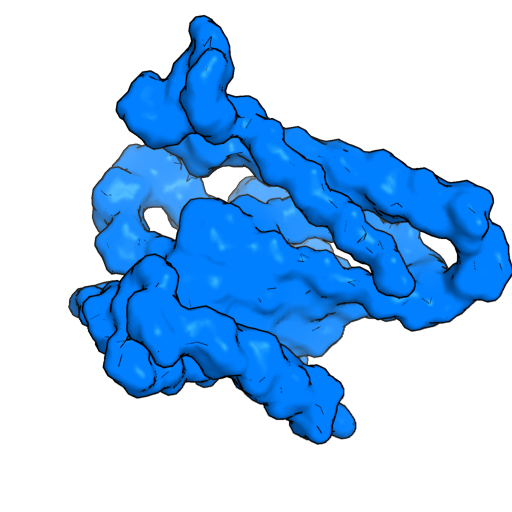 95.19 86 ARG A O 1
ATOM 661 N N . TYR A 1 87 ? -2.374 -3.431 -3.759 1.00 97.06 87 TYR A N 1
ATOM 662 C CA . TYR A 1 87 ? -1.688 -2.913 -2.574 1.00 97.06 87 TYR A CA 1
ATOM 663 C C . TYR A 1 87 ? -2.549 -3.084 -1.323 1.00 97.06 87 TYR A C 1
ATOM 665 O O . TYR A 1 87 ? -3.718 -2.704 -1.333 1.00 97.06 87 TYR A O 1
ATOM 673 N N . ILE A 1 88 ? -1.967 -3.612 -0.244 1.00 97.50 88 ILE A N 1
ATOM 674 C CA . ILE A 1 88 ? -2.633 -3.782 1.058 1.00 97.50 88 ILE A CA 1
ATOM 675 C C . ILE A 1 88 ? -1.824 -3.041 2.122 1.00 97.50 88 ILE A C 1
ATOM 677 O O . ILE A 1 88 ? -0.714 -3.438 2.479 1.00 97.50 88 ILE A O 1
ATOM 681 N N . LEU A 1 89 ? -2.381 -1.942 2.621 1.00 97.06 89 LEU A N 1
ATOM 682 C CA . LEU A 1 89 ? -1.699 -0.985 3.486 1.00 97.06 89 LEU A CA 1
ATOM 683 C C . LEU A 1 89 ? -2.379 -0.957 4.854 1.00 97.06 89 LEU A C 1
ATOM 685 O O . LEU A 1 89 ? -3.475 -0.422 5.008 1.00 97.06 89 LEU A O 1
ATOM 689 N N . ILE A 1 90 ? -1.731 -1.544 5.852 1.00 96.50 90 ILE A N 1
ATOM 690 C CA . ILE A 1 90 ? -2.292 -1.729 7.192 1.00 96.50 90 ILE A CA 1
ATOM 691 C C . ILE A 1 90 ? -1.676 -0.700 8.136 1.00 96.50 90 ILE A C 1
ATOM 693 O O . ILE A 1 90 ? -0.457 -0.540 8.171 1.00 96.50 90 ILE A O 1
ATOM 697 N N . SER A 1 91 ? -2.509 -0.015 8.918 1.00 94.50 91 SER A N 1
ATOM 698 C CA . SER A 1 91 ? -2.084 0.964 9.923 1.00 94.50 91 SER A CA 1
ATOM 699 C C . SER A 1 91 ? -1.139 2.032 9.366 1.00 94.50 91 SER A C 1
ATOM 701 O O . SER A 1 91 ? -0.110 2.341 9.964 1.00 94.50 91 SER A O 1
ATOM 703 N N . TYR A 1 92 ? -1.467 2.586 8.190 1.00 91.94 92 TYR A N 1
ATOM 704 C CA . TYR A 1 92 ? -0.658 3.625 7.547 1.00 91.94 92 TYR A CA 1
ATOM 705 C C . TYR A 1 92 ? -0.433 4.804 8.522 1.00 91.94 92 TYR A C 1
ATOM 707 O O . TYR A 1 92 ? -1.411 5.322 9.066 1.00 91.94 92 TYR A O 1
ATOM 715 N N . PRO A 1 93 ? 0.815 5.253 8.765 1.00 87.50 93 PRO A N 1
ATOM 716 C CA . PRO A 1 93 ? 1.159 6.133 9.888 1.00 87.50 93 PRO A CA 1
ATOM 717 C C . PRO A 1 93 ? 0.817 7.612 9.626 1.00 87.50 93 PRO A C 1
ATOM 719 O O . PRO A 1 93 ? 1.684 8.486 9.619 1.00 87.50 93 PRO A O 1
ATOM 722 N N . VAL A 1 94 ? -0.467 7.911 9.416 1.00 85.69 94 VAL A N 1
ATOM 723 C CA . VAL A 1 94 ? -0.972 9.257 9.091 1.00 85.69 94 VAL A CA 1
ATOM 724 C C . VAL A 1 94 ? -0.671 10.265 10.198 1.00 85.69 94 VAL A C 1
ATOM 726 O O . VAL A 1 94 ? -0.256 11.384 9.920 1.00 85.69 94 VAL A O 1
ATOM 729 N N . GLU A 1 95 ? -0.831 9.874 11.460 1.00 80.94 95 GLU A N 1
ATOM 730 C CA . GLU A 1 95 ? -0.667 10.789 12.599 1.00 80.94 95 GLU A CA 1
ATOM 731 C C . GLU A 1 95 ? 0.791 11.156 12.878 1.00 80.94 95 GLU A C 1
ATOM 733 O O . GLU A 1 95 ? 1.067 12.146 13.553 1.00 80.94 95 GLU A O 1
ATOM 738 N N . LEU A 1 96 ? 1.737 10.401 12.316 1.00 72.75 96 LEU A N 1
ATOM 739 C CA . LEU A 1 96 ? 3.149 10.757 12.364 1.00 72.75 96 LEU A CA 1
ATOM 740 C C . LEU A 1 96 ? 3.520 11.765 11.264 1.00 72.75 96 LEU A C 1
ATOM 742 O O . LEU A 1 96 ? 4.607 12.334 11.318 1.00 72.75 96 LEU A O 1
ATOM 746 N N . ALA A 1 97 ? 2.626 12.072 10.314 1.00 65.94 97 ALA A N 1
ATOM 747 C CA . ALA A 1 97 ? 2.886 13.018 9.226 1.00 65.94 97 ALA A CA 1
ATOM 748 C C . ALA A 1 97 ? 3.454 14.382 9.667 1.00 65.94 97 ALA A C 1
ATOM 750 O O . ALA A 1 97 ? 4.334 14.875 8.971 1.00 65.94 97 ALA A O 1
ATOM 751 N N . PRO A 1 98 ? 3.049 15.008 10.792 1.00 60.06 98 PRO A N 1
ATOM 752 C CA . PRO A 1 98 ? 3.639 16.277 11.227 1.00 60.06 98 PRO A CA 1
ATOM 753 C C . PRO A 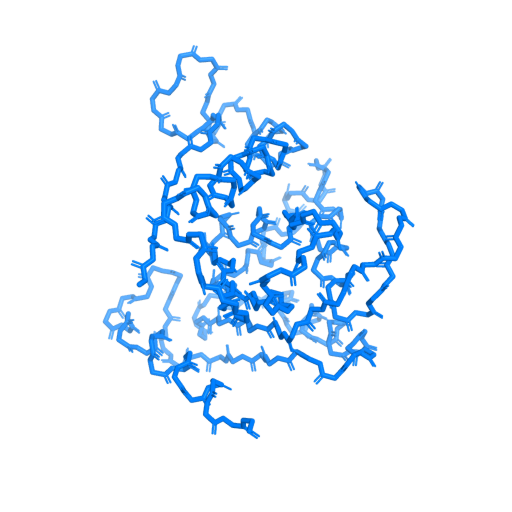1 98 ? 5.068 16.128 11.766 1.00 60.06 98 PRO A C 1
ATOM 755 O O . PRO A 1 98 ? 5.916 16.978 11.506 1.00 60.06 98 PRO A O 1
ATOM 758 N N . CYS A 1 99 ? 5.354 15.046 12.497 1.00 55.78 99 CYS A N 1
ATOM 759 C CA . CYS A 1 99 ? 6.689 14.766 13.033 1.00 55.78 99 CYS A CA 1
ATOM 760 C C . CYS A 1 99 ? 7.657 14.323 11.932 1.00 55.78 99 CYS A C 1
ATOM 762 O O . CYS A 1 99 ? 8.833 14.677 11.959 1.00 55.78 99 CYS A O 1
ATOM 764 N N . ILE A 1 100 ? 7.153 13.588 10.940 1.00 51.62 100 ILE A N 1
ATOM 765 C CA . ILE A 1 100 ? 7.945 13.127 9.803 1.00 51.62 100 ILE A CA 1
ATOM 766 C C . ILE A 1 100 ? 7.981 14.184 8.678 1.00 51.62 100 ILE A C 1
ATOM 768 O O . ILE A 1 100 ? 8.879 14.169 7.836 1.00 51.62 100 ILE A O 1
ATOM 772 N N . GLY A 1 101 ? 7.036 15.128 8.642 1.00 46.75 101 GLY A N 1
ATOM 773 C CA . GLY A 1 101 ? 6.887 16.150 7.595 1.00 46.75 101 GLY A CA 1
ATOM 774 C C . GLY A 1 101 ? 8.024 17.169 7.552 1.00 46.75 101 GLY A C 1
ATOM 775 O O . GLY A 1 101 ? 8.245 17.802 6.523 1.00 46.75 101 GLY A O 1
ATOM 776 N N . VAL A 1 102 ? 8.797 17.270 8.635 1.00 49.56 102 VAL A N 1
ATOM 777 C CA . VAL A 1 102 ? 10.040 18.052 8.697 1.00 49.56 102 VAL A CA 1
ATOM 778 C C . VAL A 1 102 ? 11.200 17.344 7.964 1.00 49.56 102 VAL A C 1
ATOM 780 O O . VAL A 1 102 ? 12.160 18.002 7.575 1.00 49.56 102 VAL A O 1
ATOM 783 N N . PHE A 1 103 ? 11.097 16.034 7.689 1.00 48.34 103 PHE A N 1
ATOM 784 C CA . PHE A 1 103 ? 12.169 15.202 7.120 1.00 48.34 103 PHE A CA 1
ATOM 785 C C . PHE A 1 103 ? 11.697 14.282 5.969 1.00 48.34 103 PHE A C 1
ATOM 787 O O . PHE A 1 103 ? 11.862 13.071 6.032 1.00 48.34 103 PHE A O 1
ATOM 794 N N . MET A 1 104 ? 11.164 14.845 4.875 1.00 51.94 104 MET A N 1
ATOM 795 C CA . MET A 1 104 ? 10.942 14.145 3.583 1.00 51.94 104 MET A CA 1
ATOM 796 C C . MET A 1 104 ? 9.705 13.216 3.422 1.00 51.94 104 MET A C 1
ATOM 798 O O . MET A 1 104 ? 9.626 12.488 2.435 1.00 51.94 104 MET A O 1
ATOM 802 N N . THR A 1 105 ? 8.666 13.266 4.273 1.00 55.28 105 THR A N 1
ATOM 803 C CA . THR A 1 105 ? 7.463 12.393 4.097 1.00 55.28 105 THR A CA 1
ATOM 804 C C . THR A 1 105 ? 6.383 12.854 3.137 1.00 55.28 105 THR A C 1
ATOM 806 O O . THR A 1 105 ? 5.513 12.039 2.818 1.00 55.28 105 THR A O 1
ATOM 809 N N . GLY A 1 106 ? 6.416 14.099 2.648 1.00 60.97 106 GLY A N 1
ATOM 810 C CA . GLY A 1 106 ? 5.491 14.530 1.591 1.00 60.97 106 GLY A CA 1
ATOM 811 C C . GLY A 1 106 ? 5.459 13.499 0.461 1.00 60.97 106 GLY A C 1
ATOM 812 O O . GLY A 1 106 ? 4.385 13.048 0.068 1.00 60.97 106 GLY A O 1
ATOM 813 N N . GLY A 1 107 ? 6.645 12.997 0.110 1.00 72.00 107 GLY A N 1
ATOM 814 C CA . GLY A 1 107 ? 6.857 11.906 -0.819 1.00 72.00 107 GLY A CA 1
ATOM 815 C C . GLY A 1 107 ? 5.960 10.682 -0.600 1.00 72.00 107 GLY A C 1
ATOM 816 O O . GLY A 1 107 ? 5.181 10.356 -1.480 1.00 72.00 107 GLY A O 1
ATOM 817 N N . TYR A 1 108 ? 5.989 10.013 0.555 1.00 78.81 108 TYR A N 1
ATOM 818 C CA . TYR A 1 108 ? 5.214 8.770 0.743 1.00 78.81 108 TYR A CA 1
ATOM 819 C C . TYR A 1 108 ? 3.706 8.965 0.618 1.00 78.81 108 TYR A C 1
ATOM 821 O O . TYR A 1 108 ? 3.013 8.134 0.031 1.00 78.81 108 TYR A O 1
ATOM 829 N N . PHE A 1 109 ? 3.185 10.079 1.134 1.00 83.56 109 PHE A N 1
ATOM 830 C CA . PHE A 1 109 ? 1.781 10.417 0.926 1.00 83.56 109 PHE A CA 1
ATOM 831 C C . PHE A 1 109 ? 1.493 10.656 -0.556 1.00 83.56 109 PHE A C 1
ATOM 833 O O . PHE A 1 109 ? 0.513 10.119 -1.068 1.00 83.56 109 PHE A O 1
ATOM 840 N N . ARG A 1 110 ? 2.375 11.370 -1.271 1.00 84.88 110 ARG A N 1
ATOM 841 C CA . ARG A 1 110 ? 2.266 11.520 -2.729 1.00 84.88 110 ARG A CA 1
ATOM 842 C C . ARG A 1 110 ? 2.382 10.189 -3.470 1.00 84.88 110 ARG A C 1
ATOM 844 O O . ARG A 1 110 ? 1.703 10.020 -4.472 1.00 84.88 110 ARG A O 1
ATOM 851 N N . ALA A 1 111 ? 3.176 9.246 -2.977 1.00 88.44 111 ALA A N 1
ATOM 852 C CA . ALA A 1 111 ? 3.333 7.922 -3.563 1.00 88.44 111 ALA A CA 1
ATOM 853 C C . ALA A 1 111 ? 2.034 7.117 -3.491 1.00 88.44 111 ALA A C 1
ATOM 855 O O . ALA A 1 111 ? 1.648 6.471 -4.463 1.00 88.44 111 ALA A O 1
ATOM 856 N N . LEU A 1 112 ? 1.331 7.188 -2.360 1.00 91.69 112 LEU A N 1
ATOM 857 C CA . LEU A 1 112 ? 0.013 6.580 -2.224 1.00 91.69 112 LEU A CA 1
ATOM 858 C C . LEU A 1 112 ? -1.038 7.299 -3.082 1.00 91.69 112 LEU A C 1
ATOM 860 O O . LEU A 1 112 ? -1.841 6.651 -3.749 1.00 91.69 112 LEU A O 1
ATOM 864 N N . GLU A 1 113 ? -1.019 8.634 -3.109 1.00 91.94 113 GLU A N 1
ATOM 865 C CA . GLU A 1 113 ? -1.884 9.420 -3.998 1.00 91.94 113 GLU A CA 1
ATOM 866 C C . GLU A 1 113 ? -1.666 9.046 -5.472 1.00 91.94 113 GLU A C 1
ATOM 868 O O . GLU A 1 113 ? -2.633 8.881 -6.214 1.00 91.94 113 GLU A O 1
ATOM 873 N N . ALA A 1 114 ? -0.410 8.847 -5.880 1.00 91.25 114 ALA A N 1
ATOM 874 C CA . ALA A 1 114 ? -0.018 8.411 -7.214 1.00 91.25 114 ALA A CA 1
ATOM 875 C C . ALA A 1 114 ? -0.671 7.071 -7.594 1.00 91.25 114 ALA A C 1
ATOM 877 O O . ALA A 1 114 ? -1.232 6.962 -8.686 1.00 91.25 114 ALA A O 1
ATOM 878 N N . LEU A 1 115 ? -0.703 6.090 -6.681 1.00 93.00 115 LEU A N 1
ATOM 879 C CA . LEU A 1 115 ? -1.334 4.783 -6.922 1.00 93.00 115 LEU A CA 1
ATOM 880 C C . LEU A 1 115 ? -2.834 4.883 -7.252 1.00 93.00 115 LEU A C 1
ATOM 882 O O . LEU A 1 115 ? -3.334 4.102 -8.066 1.00 93.00 115 LEU A O 1
ATOM 886 N N . VAL A 1 116 ? -3.547 5.840 -6.646 1.00 93.94 116 VAL A N 1
ATOM 887 C CA . VAL A 1 116 ? -5.009 5.990 -6.804 1.00 93.94 116 VAL A CA 1
ATOM 888 C C . VAL A 1 116 ? -5.409 7.002 -7.881 1.00 93.94 116 VAL A C 1
ATOM 890 O O . VAL A 1 116 ? -6.499 6.913 -8.451 1.00 93.94 116 VAL A O 1
ATOM 893 N N . GLN A 1 117 ? -4.535 7.961 -8.200 1.00 92.38 117 GLN A N 1
ATOM 894 C CA . GLN A 1 117 ? -4.787 8.973 -9.234 1.00 92.38 117 GLN A CA 1
ATOM 895 C C . GLN A 1 117 ? -4.177 8.598 -10.592 1.00 92.38 117 GLN A C 1
ATOM 897 O O . GLN A 1 117 ? -4.693 8.998 -11.632 1.00 92.38 117 GLN A O 1
ATOM 902 N N . GLY A 1 118 ? -3.103 7.805 -10.592 1.00 86.12 118 GLY A N 1
ATOM 903 C CA . GLY A 1 118 ? -2.368 7.377 -11.779 1.00 86.12 118 GLY A CA 1
ATOM 904 C C . GLY A 1 118 ? -1.328 8.339 -12.328 1.00 86.12 118 GLY A C 1
ATOM 905 O O . GLY A 1 118 ? -0.820 8.102 -13.420 1.00 86.12 118 GLY A O 1
ATOM 906 N N . GLU A 1 119 ? -1.028 9.405 -11.602 1.00 85.19 119 GLU A N 1
ATOM 907 C CA . GLU A 1 119 ? -0.025 10.403 -11.969 1.00 85.19 119 GLU A CA 1
ATOM 908 C C . GLU A 1 119 ? 1.266 10.140 -11.201 1.00 85.19 119 GLU A C 1
ATOM 910 O O . GLU A 1 119 ? 1.225 9.564 -10.117 1.00 85.19 119 GLU A O 1
ATOM 915 N N . GLY A 1 120 ? 2.394 10.594 -11.743 1.00 75.44 120 GLY A N 1
ATOM 916 C CA . GLY A 1 120 ? 3.665 10.551 -11.032 1.00 75.44 120 GLY A CA 1
ATOM 917 C C . GLY A 1 120 ? 3.695 11.458 -9.797 1.00 75.44 120 GLY A C 1
ATOM 918 O O . GLY A 1 120 ? 2.811 12.285 -9.560 1.00 75.44 120 GLY A O 1
ATOM 919 N N . TRP A 1 121 ? 4.756 11.317 -9.015 1.00 77.44 121 TRP A N 1
ATOM 920 C CA . TRP A 1 121 ? 5.064 12.109 -7.828 1.00 77.44 121 TRP A CA 1
ATOM 921 C C . TRP A 1 121 ? 6.557 12.450 -7.786 1.00 77.44 121 TRP A C 1
ATOM 923 O O . TRP A 1 121 ? 7.320 12.034 -8.650 1.00 77.44 121 TRP A O 1
ATOM 933 N N . GLU A 1 122 ? 6.998 13.219 -6.792 1.00 65.44 122 GLU A N 1
ATOM 934 C CA . GLU A 1 122 ? 8.377 13.733 -6.712 1.00 65.44 122 GLU A CA 1
ATOM 935 C C . GLU A 1 122 ? 9.448 12.624 -6.780 1.00 65.44 122 GLU A C 1
ATOM 937 O O . GLU A 1 122 ? 10.487 12.834 -7.397 1.00 65.44 122 GLU A O 1
ATOM 942 N N . GLY A 1 123 ? 9.171 11.436 -6.222 1.00 60.56 123 GLY A N 1
ATOM 943 C CA . GLY A 1 123 ? 10.059 10.263 -6.279 1.00 60.56 123 GLY A CA 1
ATOM 944 C C . GLY A 1 123 ? 9.902 9.379 -7.526 1.00 60.56 123 GLY A C 1
ATOM 945 O O . GLY A 1 123 ? 10.728 8.505 -7.769 1.00 60.56 123 GLY A O 1
ATOM 946 N N . ASN A 1 124 ? 8.857 9.587 -8.330 1.00 65.38 124 ASN A N 1
ATOM 947 C CA . ASN A 1 124 ? 8.661 8.925 -9.619 1.00 65.38 124 ASN A CA 1
ATOM 948 C C . ASN A 1 124 ? 7.790 9.819 -10.518 1.00 65.38 124 ASN A C 1
ATOM 950 O O . ASN A 1 124 ? 6.563 9.728 -10.454 1.00 65.38 124 ASN A O 1
ATOM 954 N N . PRO A 1 125 ? 8.383 10.698 -11.345 1.00 65.62 125 PRO A N 1
ATOM 955 C CA . PRO A 1 125 ? 7.626 11.699 -12.098 1.00 65.62 125 PRO A CA 1
ATOM 956 C C . PRO A 1 125 ? 6.804 11.097 -13.245 1.00 65.62 125 PRO A C 1
ATOM 958 O O . PRO A 1 125 ? 5.985 11.792 -13.848 1.00 65.62 125 PRO A O 1
ATOM 961 N N . TYR A 1 126 ? 7.018 9.822 -13.569 1.00 64.75 126 TYR A N 1
ATOM 962 C CA . TYR A 1 126 ? 6.304 9.146 -14.640 1.00 64.75 126 TYR A CA 1
ATOM 963 C C . TYR A 1 126 ? 4.923 8.673 -14.171 1.00 64.75 126 TYR A C 1
ATOM 965 O O . TYR A 1 126 ? 4.766 8.310 -13.005 1.00 64.75 126 TYR A O 1
ATOM 973 N N . PRO A 1 127 ? 3.918 8.649 -15.069 1.00 71.12 127 PRO A N 1
ATOM 974 C CA . PRO A 1 127 ? 2.614 8.082 -14.760 1.00 71.12 127 PRO A CA 1
ATOM 975 C C . PRO A 1 127 ? 2.742 6.666 -14.211 1.00 71.12 127 PRO A C 1
ATOM 977 O O . PRO A 1 127 ? 3.536 5.858 -14.704 1.00 71.12 127 PRO A O 1
ATOM 980 N N . GLU A 1 128 ? 1.931 6.370 -13.202 1.00 77.81 128 GLU A N 1
ATOM 981 C CA . GLU A 1 128 ? 1.938 5.052 -12.592 1.00 77.81 128 GLU A CA 1
ATOM 982 C C . GLU A 1 128 ? 1.425 4.008 -13.583 1.00 77.81 128 GLU A C 1
ATOM 984 O O . GLU A 1 128 ? 0.445 4.238 -14.305 1.00 77.81 128 GLU A O 1
ATOM 989 N N . GLY A 1 129 ? 2.064 2.835 -13.584 1.00 78.81 129 GLY A N 1
ATOM 990 C CA . GLY A 1 129 ? 1.580 1.670 -14.321 1.00 78.81 129 GLY A CA 1
ATOM 991 C C . GLY A 1 129 ? 0.147 1.290 -13.914 1.00 78.81 129 GLY A C 1
ATOM 992 O O . GLY A 1 129 ? -0.441 1.892 -13.006 1.00 78.81 129 GLY A O 1
ATOM 993 N N . PRO A 1 130 ? -0.480 0.310 -14.579 1.00 86.69 130 PRO A N 1
ATOM 994 C CA . PRO A 1 130 ? -1.780 -0.176 -14.134 1.00 86.69 130 PRO A CA 1
ATOM 995 C C . PRO A 1 130 ? -1.667 -0.689 -12.687 1.00 86.69 130 PRO A C 1
ATOM 997 O O . PRO A 1 130 ? -0.693 -1.341 -12.330 1.00 86.69 130 PRO A O 1
ATOM 1000 N N . VAL A 1 131 ? -2.658 -0.370 -11.854 1.00 92.25 131 VAL A N 1
ATOM 1001 C CA . VAL A 1 131 ? -2.766 -0.810 -10.452 1.00 92.25 131 VAL A CA 1
ATOM 1002 C C . VAL A 1 131 ? -4.186 -1.315 -10.286 1.00 92.25 131 VAL A C 1
ATOM 1004 O O . VAL A 1 131 ? -5.119 -0.530 -10.471 1.00 92.25 131 VAL A O 1
ATOM 1007 N N . ALA A 1 132 ? -4.340 -2.602 -9.976 1.00 93.88 132 ALA A N 1
ATOM 1008 C CA . ALA A 1 132 ? -5.651 -3.236 -9.872 1.00 93.88 132 ALA A CA 1
ATOM 1009 C C . ALA A 1 132 ? -6.440 -2.673 -8.687 1.00 93.88 132 ALA A C 1
ATOM 1011 O O . ALA A 1 132 ? -7.619 -2.376 -8.821 1.00 93.88 132 ALA A O 1
ATOM 1012 N N . GLY A 1 133 ? -5.776 -2.438 -7.553 1.00 95.81 133 GLY A N 1
ATOM 1013 C CA . GLY A 1 133 ? -6.461 -1.925 -6.377 1.00 95.81 133 GLY A CA 1
ATOM 1014 C C . GLY A 1 133 ? -5.544 -1.527 -5.230 1.00 95.81 133 GLY A C 1
ATOM 1015 O O . GLY A 1 133 ? -4.407 -1.989 -5.128 1.00 95.81 133 GLY A O 1
ATOM 1016 N N . VAL A 1 134 ? -6.061 -0.661 -4.363 1.00 97.56 134 VAL A N 1
ATOM 1017 C CA . VAL A 1 134 ? -5.411 -0.177 -3.145 1.00 97.56 134 VAL A CA 1
ATOM 1018 C C . VAL A 1 134 ? -6.389 -0.312 -1.981 1.00 97.56 134 VAL A C 1
ATOM 1020 O O . VAL A 1 134 ? -7.429 0.343 -1.962 1.00 97.56 134 VAL A O 1
ATOM 1023 N N . LEU A 1 135 ? -6.036 -1.127 -0.992 1.00 98.06 135 LEU A N 1
ATOM 1024 C CA . LEU A 1 135 ? -6.768 -1.284 0.259 1.00 98.06 135 LEU A CA 1
ATOM 1025 C C . LEU A 1 135 ? -5.992 -0.623 1.398 1.00 98.06 135 LEU A C 1
ATOM 1027 O O . LEU A 1 135 ? -4.842 -0.981 1.653 1.00 98.06 135 LEU A O 1
ATOM 1031 N N . THR A 1 136 ? -6.628 0.295 2.125 1.00 97.56 136 THR A N 1
ATOM 1032 C CA . THR A 1 136 ? -6.101 0.800 3.400 1.00 97.56 136 THR A CA 1
ATOM 1033 C C . THR A 1 136 ? -6.934 0.264 4.558 1.00 97.56 136 THR A C 1
ATOM 1035 O O . THR A 1 136 ? -8.143 0.504 4.603 1.00 97.56 136 THR A O 1
ATOM 1038 N N . LEU A 1 137 ? -6.292 -0.407 5.511 1.00 97.12 137 LEU A N 1
ATOM 1039 C CA . LEU A 1 137 ? -6.911 -0.895 6.743 1.00 97.12 137 LEU A CA 1
ATOM 1040 C C . LEU A 1 137 ? -6.394 -0.077 7.925 1.00 97.12 137 LEU A C 1
ATOM 1042 O O . LEU A 1 137 ? -5.185 0.022 8.126 1.00 97.12 137 LEU A O 1
ATOM 1046 N N . THR A 1 138 ? -7.292 0.499 8.717 1.00 96.19 138 THR A N 1
ATOM 1047 C CA . THR A 1 138 ? -6.928 1.315 9.885 1.00 96.19 138 THR A CA 1
ATOM 1048 C C . THR A 1 138 ? -7.7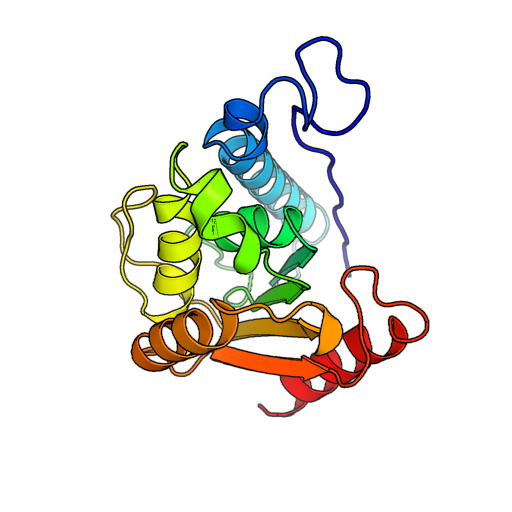55 0.905 11.095 1.00 96.19 138 THR A C 1
ATOM 1050 O O . THR A 1 138 ? -8.970 0.741 11.000 1.00 96.19 138 THR A O 1
ATOM 1053 N N . GLY A 1 139 ? -7.125 0.773 12.256 1.00 96.12 139 GLY A N 1
ATOM 1054 C CA . GLY A 1 139 ? -7.830 0.569 13.512 1.00 96.12 139 GLY A CA 1
ATOM 1055 C C . GLY A 1 139 ? -8.514 1.845 14.003 1.00 96.12 139 GLY A C 1
ATOM 1056 O O . GLY A 1 139 ? -7.955 2.938 13.965 1.00 96.12 139 GLY A O 1
ATOM 1057 N N . SER A 1 140 ? -9.745 1.753 14.499 1.00 95.69 140 SER A N 1
AT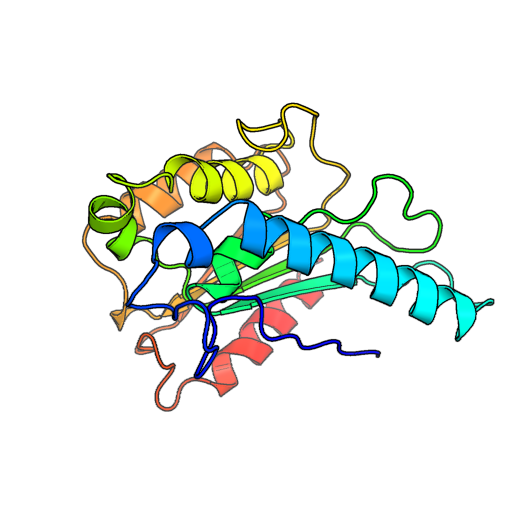OM 1058 C CA . SER A 1 140 ? -10.480 2.943 14.936 1.00 95.69 140 SER A CA 1
ATOM 1059 C C . SER A 1 140 ? -9.786 3.714 16.059 1.00 95.69 140 SER A C 1
ATOM 1061 O O . SER A 1 140 ? -10.009 4.921 16.164 1.00 95.69 140 SER A O 1
ATOM 1063 N N . SER A 1 141 ? -8.998 3.011 16.881 1.00 92.75 141 SER A N 1
ATOM 1064 C CA . SER A 1 141 ? -8.307 3.534 18.064 1.00 92.75 141 SER A CA 1
ATOM 1065 C C . SER A 1 141 ? -6.943 4.156 17.741 1.00 92.75 141 SER A C 1
ATOM 1067 O O . SER A 1 141 ? -6.351 4.776 18.616 1.00 92.75 141 SER A O 1
ATOM 1069 N N . GLU A 1 142 ? -6.440 4.009 16.508 1.00 88.38 142 GLU A N 1
ATOM 1070 C CA . GLU A 1 142 ? -5.201 4.666 16.050 1.00 88.38 142 GLU A CA 1
ATOM 1071 C C . GLU A 1 142 ? -5.469 5.996 15.324 1.00 88.38 142 GLU A C 1
ATOM 1073 O O . GLU A 1 142 ? -4.541 6.724 14.978 1.00 88.38 142 GLU A O 1
ATOM 1078 N N . ARG A 1 143 ? -6.748 6.328 15.100 1.00 88.38 143 ARG A N 1
ATOM 1079 C CA . ARG A 1 143 ? -7.156 7.566 14.436 1.00 88.38 143 ARG A CA 1
ATOM 1080 C C . ARG A 1 143 ? -6.859 8.760 15.331 1.00 88.38 143 ARG A C 1
ATOM 1082 O O . ARG A 1 143 ? -7.404 8.871 16.429 1.00 88.38 143 ARG A O 1
ATOM 1089 N N . GLY A 1 144 ? -6.048 9.674 14.826 1.00 85.38 144 GLY A N 1
ATOM 1090 C CA . GLY A 1 144 ? -5.840 10.976 15.434 1.00 85.38 144 GLY A CA 1
ATOM 1091 C C . GLY A 1 144 ? -6.509 12.087 14.620 1.00 85.38 144 GLY A C 1
ATOM 1092 O O . GLY A 1 144 ? -7.397 11.829 13.795 1.00 85.38 144 GLY A O 1
ATOM 1093 N N . PRO A 1 145 ? -6.138 13.349 14.880 1.00 86.25 145 PRO A N 1
ATOM 1094 C CA . PRO A 1 145 ? -6.766 14.505 14.249 1.00 86.25 145 PRO A CA 1
ATOM 1095 C C . PRO A 1 145 ? -6.552 14.586 12.729 1.00 86.25 145 PRO A C 1
ATOM 1097 O O . PRO A 1 145 ? -7.347 15.243 12.054 1.00 86.25 145 PRO A O 1
ATOM 1100 N N . PHE A 1 146 ? -5.518 13.947 12.171 1.00 85.81 146 PHE A N 1
ATOM 1101 C CA . PHE A 1 146 ? -5.182 14.085 10.747 1.00 85.81 146 PHE A CA 1
ATOM 1102 C C . PHE A 1 146 ? -5.837 13.028 9.854 1.00 85.81 146 PHE A C 1
ATOM 1104 O O . PHE A 1 146 ? -6.014 13.268 8.656 1.00 85.81 146 PHE A O 1
ATOM 1111 N N . TYR A 1 147 ? -6.261 11.899 10.421 1.00 88.88 147 TYR A N 1
ATOM 1112 C CA . TYR A 1 147 ? -6.821 10.775 9.676 1.00 88.88 147 TYR A CA 1
ATOM 1113 C C . TYR A 1 147 ? -8.006 11.156 8.777 1.00 88.88 147 TYR A C 1
ATOM 1115 O O . TYR A 1 147 ? -8.046 10.798 7.597 1.00 88.88 147 TYR A O 1
ATOM 1123 N N . GLY A 1 148 ? -8.964 11.928 9.302 1.00 89.12 148 GLY A N 1
ATOM 1124 C CA . GLY A 1 148 ? -10.142 12.352 8.534 1.00 89.12 148 GLY A CA 1
ATOM 1125 C C . GLY A 1 148 ? -9.789 13.239 7.336 1.00 89.12 148 GLY A C 1
ATOM 1126 O O . GLY A 1 148 ? -10.346 13.086 6.252 1.00 89.12 148 GLY A O 1
ATOM 1127 N N . MET A 1 149 ? -8.813 14.133 7.503 1.00 89.25 149 MET A N 1
ATOM 1128 C CA . MET A 1 149 ? -8.324 14.979 6.414 1.00 89.25 149 MET A CA 1
ATOM 1129 C C . MET A 1 149 ? -7.600 14.148 5.350 1.00 89.25 149 MET A C 1
ATOM 1131 O O . MET A 1 149 ? -7.858 14.313 4.159 1.00 89.25 149 MET A O 1
ATOM 1135 N N . TRP A 1 150 ? -6.717 13.241 5.772 1.00 89.75 150 TRP A N 1
ATOM 1136 C CA . TRP A 1 150 ? -5.950 12.389 4.866 1.00 89.75 150 TRP A CA 1
ATOM 1137 C C . TRP A 1 150 ? -6.848 11.476 4.024 1.00 89.75 150 TRP A C 1
ATOM 1139 O O . TRP A 1 150 ? -6.731 11.473 2.799 1.00 89.75 150 TRP A O 1
ATOM 1149 N N . THR A 1 151 ? -7.795 10.775 4.654 1.00 92.69 151 THR A N 1
ATOM 1150 C CA . THR A 1 151 ? -8.762 9.922 3.936 1.00 92.69 151 THR A CA 1
ATOM 1151 C C . THR A 1 151 ? -9.621 10.730 2.960 1.00 92.69 151 THR A C 1
ATOM 1153 O O . THR A 1 151 ? -9.884 10.280 1.842 1.00 92.69 151 THR A O 1
ATOM 1156 N N . GLY A 1 152 ? -10.013 11.956 3.329 1.00 91.19 152 GLY A N 1
ATOM 1157 C CA . GLY A 1 152 ? -10.725 12.877 2.440 1.00 91.19 152 GLY A CA 1
ATOM 1158 C C . GLY A 1 152 ? -9.908 13.265 1.203 1.00 91.19 152 GLY A C 1
ATOM 1159 O O . GLY A 1 152 ? -10.414 13.188 0.082 1.00 91.19 152 GLY A O 1
ATOM 1160 N N . ILE A 1 153 ? -8.631 13.617 1.387 1.00 91.06 153 ILE A N 1
ATOM 1161 C CA . ILE A 1 153 ? -7.710 13.936 0.282 1.00 91.06 153 ILE A CA 1
ATOM 1162 C C . ILE A 1 153 ? -7.522 12.723 -0.632 1.00 91.06 153 ILE A C 1
ATOM 1164 O O . ILE A 1 153 ? -7.617 12.860 -1.853 1.00 91.06 153 ILE A O 1
ATOM 1168 N N . LEU A 1 154 ? -7.281 11.546 -0.053 1.00 92.81 154 LEU A N 1
ATOM 1169 C CA . LEU A 1 154 ? -7.031 10.327 -0.816 1.00 92.81 154 LEU A CA 1
ATOM 1170 C C . LEU A 1 154 ? -8.267 9.915 -1.631 1.00 92.81 154 LEU A C 1
ATOM 1172 O O . LEU A 1 154 ? -8.150 9.615 -2.817 1.00 92.81 154 LEU A O 1
ATOM 1176 N N . SER A 1 155 ? -9.460 10.019 -1.036 1.00 94.62 155 SER A N 1
ATOM 1177 C CA . SER A 1 155 ? -10.736 9.798 -1.733 1.00 94.62 155 SER A CA 1
ATOM 1178 C C . SER A 1 155 ? -10.932 10.778 -2.889 1.00 94.62 155 SER A C 1
ATOM 1180 O O . SER A 1 155 ? -11.299 10.370 -3.987 1.00 94.62 155 SER A O 1
ATOM 1182 N N . GLY A 1 156 ? -10.643 12.066 -2.670 1.00 93.12 156 GLY A N 1
ATOM 1183 C CA . GLY A 1 156 ? -10.747 13.099 -3.705 1.00 93.12 156 GLY A CA 1
ATOM 1184 C C . GLY A 1 156 ? -9.772 12.907 -4.873 1.00 93.12 156 GLY A C 1
ATOM 1185 O O . GLY A 1 156 ? -10.008 13.429 -5.961 1.00 93.12 156 GLY A O 1
ATOM 1186 N N . LYS A 1 157 ? -8.695 12.140 -4.668 1.00 92.88 157 LYS A N 1
ATOM 1187 C CA . LYS A 1 157 ? -7.687 11.809 -5.686 1.00 92.88 157 LYS A CA 1
ATOM 1188 C C . LYS A 1 157 ? -7.875 10.433 -6.321 1.00 92.88 157 LYS A C 1
ATOM 1190 O O . LYS A 1 157 ? -7.123 10.108 -7.234 1.00 92.88 157 LYS A O 1
ATOM 1195 N N . ASN A 1 158 ? -8.875 9.652 -5.911 1.00 94.88 158 ASN A N 1
ATOM 1196 C CA . ASN A 1 158 ? -9.157 8.315 -6.441 1.00 94.88 158 ASN A CA 1
ATOM 1197 C C . ASN A 1 158 ? -9.743 8.351 -7.869 1.00 94.88 158 ASN A C 1
ATOM 1199 O O . ASN A 1 158 ? -10.860 7.899 -8.119 1.00 94.88 158 ASN A O 1
ATOM 1203 N N . ARG A 1 159 ? -8.997 8.906 -8.830 1.00 92.75 159 ARG A N 1
ATOM 1204 C CA . ARG A 1 159 ? -9.427 9.018 -10.232 1.00 92.75 159 ARG A CA 1
ATOM 1205 C C . ARG A 1 159 ? -9.524 7.656 -10.915 1.00 92.75 159 ARG A C 1
ATOM 1207 O O . ARG A 1 159 ? -10.276 7.524 -11.874 1.00 92.75 159 ARG A O 1
ATOM 1214 N N . ARG A 1 160 ? -8.781 6.657 -10.424 1.00 92.75 160 ARG A N 1
ATOM 1215 C CA . ARG A 1 160 ? -8.824 5.276 -10.926 1.00 92.75 160 ARG A CA 1
ATOM 1216 C C . ARG A 1 160 ? -10.019 4.480 -10.412 1.00 92.75 160 ARG A C 1
ATOM 1218 O O . ARG A 1 160 ? -10.291 3.421 -10.961 1.00 92.75 160 ARG A O 1
ATOM 1225 N N . GLY A 1 161 ? -10.707 4.953 -9.372 1.00 94.69 161 GLY A N 1
ATOM 1226 C CA . GLY A 1 161 ? -11.782 4.192 -8.737 1.00 94.69 161 GLY A CA 1
ATOM 1227 C C . GLY A 1 161 ? -11.301 2.896 -8.074 1.00 94.69 161 GLY A C 1
ATOM 1228 O O . GLY A 1 161 ? -12.109 2.005 -7.856 1.00 94.69 161 GLY A O 1
ATOM 1229 N N . ASN A 1 162 ? -10.006 2.783 -7.757 1.00 95.69 162 ASN A N 1
ATOM 1230 C CA . ASN A 1 162 ? -9.362 1.544 -7.307 1.00 95.69 162 ASN A CA 1
ATOM 1231 C C . ASN A 1 162 ? -9.028 1.538 -5.800 1.00 95.69 162 ASN A C 1
ATOM 1233 O O . ASN A 1 162 ? -8.370 0.621 -5.314 1.00 95.69 162 ASN A O 1
ATOM 1237 N N . LEU A 1 163 ? -9.452 2.564 -5.059 1.00 97.44 163 LEU A N 1
ATOM 1238 C CA . LEU A 1 163 ? -9.224 2.707 -3.622 1.00 97.44 163 LEU A CA 1
ATOM 1239 C C . LEU A 1 163 ? -10.396 2.177 -2.782 1.00 97.44 163 LEU A C 1
ATOM 1241 O O . LEU A 1 163 ? -11.523 2.660 -2.905 1.00 97.44 163 LEU A O 1
ATOM 1245 N N . LYS A 1 164 ? -10.084 1.305 -1.819 1.00 97.69 164 LYS A N 1
ATOM 1246 C CA . LYS A 1 164 ? -10.947 0.921 -0.696 1.00 97.69 164 LYS A CA 1
ATOM 1247 C C . LYS A 1 164 ? -10.287 1.351 0.617 1.00 97.69 164 LYS A C 1
ATOM 1249 O O . LYS A 1 164 ? -9.134 1.023 0.879 1.00 97.69 164 LYS A O 1
ATOM 1254 N N . GLN A 1 165 ? -11.023 2.071 1.461 1.00 97.12 165 GLN A N 1
ATOM 1255 C CA . GLN A 1 165 ? -10.563 2.476 2.793 1.00 97.12 165 GLN A CA 1
ATOM 1256 C C . GLN A 1 165 ? -11.488 1.869 3.845 1.00 97.12 165 GLN A C 1
ATOM 1258 O O . GLN A 1 165 ? -12.698 2.092 3.797 1.00 97.12 165 GLN A O 1
ATOM 1263 N N . VAL A 1 166 ? -10.932 1.104 4.784 1.00 97.38 166 VAL A N 1
ATOM 1264 C CA . VAL A 1 166 ? -11.684 0.407 5.833 1.00 97.38 166 VAL A CA 1
ATOM 1265 C C . VAL A 1 166 ? -11.153 0.806 7.201 1.00 97.38 166 VAL A C 1
ATOM 1267 O O . VAL A 1 166 ? -9.945 0.806 7.448 1.00 97.38 166 VAL A O 1
ATOM 1270 N N . VAL A 1 167 ? -12.083 1.106 8.108 1.00 97.19 167 VAL A N 1
ATOM 1271 C CA . VAL A 1 167 ? -11.788 1.326 9.522 1.00 97.19 167 VAL A CA 1
ATOM 1272 C C . VAL A 1 167 ? -12.357 0.173 10.337 1.00 97.19 167 VAL A C 1
ATOM 1274 O O . VAL A 1 167 ? -13.567 -0.045 10.332 1.00 97.19 167 VAL A O 1
ATOM 1277 N N . VAL A 1 168 ? -11.496 -0.528 11.071 1.00 97.25 168 VAL A N 1
ATOM 1278 C CA . VAL A 1 168 ? -11.886 -1.645 11.936 1.00 97.25 168 VAL A CA 1
ATOM 1279 C C . VAL A 1 168 ? -12.140 -1.140 13.348 1.00 97.25 168 VAL A C 1
ATOM 1281 O O . VAL A 1 168 ? -11.264 -0.568 14.000 1.00 97.25 168 VAL A O 1
ATOM 1284 N N . GLU A 1 169 ? -13.356 -1.354 13.837 1.00 96.81 169 GLU A N 1
ATOM 1285 C CA . GLU A 1 169 ? -13.770 -0.888 15.155 1.00 96.81 169 GLU A CA 1
ATOM 1286 C C . GLU A 1 169 ? -13.011 -1.605 16.285 1.00 96.81 169 GLU A C 1
ATOM 1288 O O . GLU A 1 169 ? -12.855 -2.834 16.294 1.00 96.81 169 GLU A O 1
ATOM 1293 N N . TRP A 1 170 ? -12.573 -0.815 17.262 1.00 94.88 170 TRP A N 1
ATOM 1294 C CA . TRP A 1 170 ? -11.803 -1.199 18.448 1.00 94.88 170 TRP A CA 1
ATOM 1295 C C . TRP A 1 170 ? -10.392 -1.732 18.186 1.00 94.88 170 TRP A C 1
ATOM 1297 O O . TRP A 1 170 ? -9.701 -2.072 19.142 1.00 94.88 170 TRP A O 1
ATOM 1307 N N . ALA A 1 171 ? -9.936 -1.782 16.933 1.00 95.25 171 ALA A N 1
ATOM 1308 C CA . ALA A 1 171 ? -8.549 -2.113 16.635 1.00 95.25 171 ALA A CA 1
ATOM 1309 C C . ALA A 1 171 ? -7.627 -0.939 17.004 1.00 95.25 171 ALA A C 1
ATOM 1311 O O . ALA A 1 171 ? -7.892 0.219 16.663 1.00 95.25 171 ALA A O 1
ATOM 1312 N N . ASP A 1 172 ? -6.566 -1.253 17.743 1.00 92.50 172 ASP A N 1
ATOM 1313 C CA . ASP A 1 172 ? -5.439 -0.366 18.016 1.00 92.50 172 ASP A CA 1
ATOM 1314 C C . ASP A 1 172 ? -4.333 -0.565 16.972 1.00 92.50 172 ASP A C 1
ATOM 1316 O O . ASP A 1 172 ? -4.466 -1.380 16.058 1.00 92.50 172 ASP A O 1
ATOM 1320 N N . HIS A 1 173 ? -3.237 0.186 17.105 1.00 90.06 173 HIS A N 1
ATOM 1321 C CA . HIS A 1 173 ? -2.141 0.116 16.144 1.00 90.06 173 HIS A CA 1
ATOM 1322 C C . HIS A 1 173 ? -1.569 -1.294 16.025 1.00 90.06 173 HIS A C 1
ATOM 1324 O O . HIS A 1 173 ? -1.297 -1.739 14.921 1.00 90.06 173 HIS A O 1
ATOM 1330 N N . VAL A 1 174 ? -1.429 -2.015 17.142 1.00 90.38 174 VAL A N 1
ATOM 1331 C CA . VAL A 1 174 ? -0.885 -3.385 17.204 1.00 90.38 174 VAL A CA 1
ATOM 1332 C C . VAL A 1 174 ? -1.939 -4.473 16.953 1.00 90.38 174 VAL A C 1
ATOM 1334 O O . VAL A 1 174 ? -1.633 -5.660 17.052 1.00 90.38 174 VAL A O 1
ATOM 1337 N N . TRP A 1 175 ? -3.167 -4.080 16.605 1.00 92.12 175 TRP A N 1
ATOM 1338 C CA . TRP A 1 175 ? -4.313 -4.948 16.336 1.00 92.12 175 TRP A CA 1
ATOM 1339 C C . TRP A 1 175 ? -4.622 -5.947 17.464 1.00 92.12 175 TRP A C 1
ATOM 1341 O O . TRP A 1 175 ? -4.985 -7.105 17.210 1.00 92.12 175 TRP A O 1
ATOM 1351 N N . THR A 1 176 ? -4.530 -5.507 18.724 1.00 92.81 176 THR A N 1
ATOM 1352 C CA . THR A 1 176 ? -4.816 -6.330 19.911 1.00 92.81 176 THR A CA 1
ATOM 1353 C C . THR A 1 176 ? -6.190 -6.990 19.794 1.00 92.81 176 THR A C 1
ATOM 1355 O O . THR A 1 176 ? -7.213 -6.316 19.692 1.00 92.81 176 THR A O 1
ATOM 1358 N N . ASN A 1 177 ? -6.227 -8.328 19.808 1.00 93.62 177 ASN A N 1
ATOM 1359 C CA . ASN A 1 177 ? -7.439 -9.148 19.638 1.00 93.62 177 ASN A CA 1
ATOM 1360 C C . ASN A 1 177 ? -8.225 -8.906 18.332 1.00 93.62 177 ASN A C 1
ATOM 1362 O O . ASN A 1 177 ? -9.355 -9.374 18.203 1.00 93.62 177 ASN A O 1
ATOM 1366 N N . LYS A 1 178 ? -7.645 -8.201 17.356 1.00 95.38 178 LYS A N 1
ATOM 1367 C CA . LYS A 1 178 ? -8.291 -7.810 16.092 1.00 95.38 178 LYS A CA 1
ATOM 1368 C C . LYS A 1 178 ? -7.522 -8.249 14.849 1.00 95.38 178 LYS A C 1
ATOM 1370 O O . LYS A 1 178 ? -8.007 -8.040 13.747 1.00 95.38 178 LYS A O 1
ATOM 1375 N N . MET A 1 179 ? -6.380 -8.923 15.002 1.00 92.38 179 MET A N 1
ATOM 1376 C CA . MET A 1 179 ? -5.588 -9.452 13.878 1.00 92.38 179 MET A CA 1
ATOM 1377 C C . MET A 1 179 ? -6.398 -10.309 12.890 1.00 92.38 179 MET A C 1
ATOM 1379 O O . MET A 1 179 ? -6.107 -10.285 11.702 1.00 92.38 179 MET A O 1
ATOM 1383 N N . HIS A 1 180 ? -7.429 -11.028 13.352 1.00 93.75 180 HIS A N 1
ATOM 1384 C CA . HIS A 1 180 ? -8.314 -11.825 12.489 1.00 93.75 180 HIS A CA 1
ATOM 1385 C C . HIS A 1 180 ? -9.136 -10.975 11.508 1.00 93.75 180 HIS A C 1
ATOM 1387 O O . HIS A 1 180 ? -9.466 -11.450 10.429 1.00 93.75 180 HIS A O 1
ATOM 1393 N N . CYS A 1 181 ? -9.410 -9.709 11.833 1.00 96.12 181 CYS A N 1
ATOM 1394 C CA . CYS A 1 181 ? -10.162 -8.819 10.955 1.00 96.12 181 CYS A CA 1
ATOM 1395 C C . CYS A 1 181 ? -9.366 -8.433 9.698 1.00 96.12 181 CYS A C 1
ATOM 1397 O O . CYS A 1 181 ? -9.966 -8.123 8.679 1.00 96.12 181 CYS A O 1
ATOM 1399 N N . ILE A 1 182 ? -8.027 -8.445 9.742 1.00 94.62 182 ILE A N 1
ATOM 1400 C CA . ILE A 1 182 ? -7.190 -8.099 8.581 1.00 94.62 182 ILE A CA 1
ATOM 1401 C C . ILE A 1 182 ? -7.482 -9.028 7.391 1.00 94.62 182 ILE A C 1
ATOM 1403 O O . ILE A 1 182 ? -7.893 -8.514 6.351 1.00 94.62 182 ILE A O 1
ATOM 1407 N N . PRO A 1 183 ? -7.303 -10.363 7.495 1.00 94.88 183 PRO A N 1
ATOM 1408 C CA . PRO A 1 183 ? -7.606 -11.259 6.384 1.00 94.88 183 PRO A CA 1
ATOM 1409 C C . PRO A 1 183 ? -9.093 -11.246 6.012 1.00 94.88 183 PRO A C 1
ATOM 1411 O O . PRO A 1 183 ? -9.398 -11.305 4.831 1.00 94.88 183 PRO A O 1
ATOM 1414 N N . GLU A 1 184 ? -10.014 -11.077 6.967 1.00 96.50 184 GLU A N 1
ATOM 1415 C CA . GLU A 1 184 ? -11.451 -10.970 6.663 1.00 96.50 184 GLU A CA 1
ATOM 1416 C C . GLU A 1 184 ? -11.779 -9.770 5.761 1.00 96.50 184 GLU A C 1
ATOM 1418 O O . GLU A 1 184 ? -12.559 -9.898 4.819 1.00 96.50 184 GLU A O 1
ATOM 1423 N N . GLU A 1 185 ? -11.198 -8.598 6.031 1.00 97.25 185 GLU A N 1
ATOM 1424 C CA . GLU A 1 185 ? -11.413 -7.405 5.203 1.00 97.25 185 GLU A CA 1
ATOM 1425 C C . GLU A 1 185 ? -10.692 -7.493 3.852 1.00 97.25 185 GLU A C 1
ATOM 1427 O O . GLU A 1 185 ? -11.214 -7.005 2.849 1.00 97.25 185 GLU A O 1
ATOM 1432 N N . VAL A 1 186 ? -9.525 -8.147 3.799 1.00 95.75 186 VAL A N 1
ATOM 1433 C CA . VAL A 1 186 ? -8.844 -8.447 2.530 1.00 95.75 186 VAL A CA 1
ATOM 1434 C C . VAL A 1 186 ? -9.700 -9.384 1.680 1.00 95.75 186 VAL A C 1
ATOM 1436 O O . VAL A 1 186 ? -9.935 -9.088 0.512 1.00 95.75 186 VAL A O 1
ATOM 1439 N N . ASP A 1 187 ? -10.221 -10.465 2.258 1.00 95.56 187 ASP A N 1
ATOM 1440 C CA . ASP A 1 187 ? -11.067 -11.422 1.544 1.00 95.56 187 ASP A CA 1
ATOM 1441 C C . ASP A 1 187 ? -12.347 -10.757 1.034 1.00 95.56 187 ASP A C 1
ATOM 1443 O O . ASP A 1 187 ? -12.719 -10.957 -0.121 1.00 95.56 187 ASP A O 1
ATOM 1447 N N . LYS A 1 188 ? -13.010 -9.919 1.843 1.00 96.12 188 LYS A N 1
ATOM 1448 C CA . LYS A 1 188 ? -14.167 -9.135 1.376 1.00 96.12 188 LYS A CA 1
ATOM 1449 C C . LYS A 1 188 ? -13.798 -8.286 0.168 1.00 96.12 188 LYS A C 1
ATOM 1451 O O . LYS A 1 188 ? -14.476 -8.356 -0.848 1.00 96.12 188 LYS A O 1
ATOM 1456 N N . TRP A 1 189 ? -12.707 -7.531 0.262 1.00 96.31 189 TRP A N 1
ATOM 1457 C CA . TRP A 1 189 ? -12.262 -6.649 -0.811 1.00 96.31 189 TRP A CA 1
ATOM 1458 C C . TRP A 1 189 ? -11.960 -7.397 -2.117 1.00 96.31 189 TRP A C 1
ATOM 1460 O O . TRP A 1 189 ? -12.347 -6.926 -3.182 1.00 96.31 189 TRP A O 1
ATOM 1470 N N . LEU A 1 190 ? -11.332 -8.573 -2.046 1.00 93.06 190 LEU A N 1
ATOM 1471 C CA . LEU A 1 190 ? -11.016 -9.379 -3.231 1.00 93.06 190 LEU A CA 1
ATOM 1472 C C . LEU A 1 190 ? -12.241 -10.049 -3.870 1.00 93.06 190 LEU A C 1
ATOM 1474 O O . LEU A 1 190 ? -12.172 -10.424 -5.036 1.00 93.06 190 LEU A O 1
ATOM 1478 N N . ASN A 1 191 ? -13.340 -10.203 -3.127 1.00 92.12 191 ASN A N 1
ATOM 1479 C CA . ASN A 1 191 ? -14.583 -10.821 -3.602 1.00 92.12 191 ASN A CA 1
ATOM 1480 C C . ASN A 1 191 ? -15.690 -9.797 -3.940 1.00 92.12 191 ASN A C 1
ATOM 1482 O O . ASN A 1 191 ? -16.806 -10.194 -4.271 1.00 92.12 191 ASN A O 1
ATOM 1486 N N . GLU A 1 192 ? -15.418 -8.496 -3.812 1.00 81.81 192 GLU A N 1
ATOM 1487 C CA . GLU A 1 192 ? -16.337 -7.411 -4.195 1.00 81.81 192 GLU A CA 1
ATOM 1488 C C . GLU A 1 192 ? -16.238 -7.037 -5.696 1.00 81.81 192 GLU A C 1
ATOM 1490 O O . GLU A 1 192 ? -17.041 -6.225 -6.162 1.00 81.81 192 GLU A O 1
ATOM 1495 N N . GLU A 1 193 ? -15.284 -7.621 -6.438 1.00 52.75 193 GLU A N 1
ATOM 1496 C CA . GLU A 1 193 ? -15.101 -7.495 -7.903 1.00 52.75 193 GLU A CA 1
ATOM 1497 C C . GLU A 1 193 ? -15.902 -8.548 -8.692 1.00 52.75 193 GLU A C 1
ATOM 1499 O O . GLU A 1 193 ? -16.426 -8.188 -9.775 1.00 52.75 193 GLU A O 1
#

pLDDT: mean 81.96, std 15.34, range [45.53, 98.06]

Foldseek 3Di:
DDDDDDDFPQDDPDPVHHCPGCVCCLLHPRRLVVVQVVLAVVLVVVCVVCVPAAQAAAEQEAAASGLLSSLQHAHDLPPRRYDAYEYHHEAHPQVCCVVCVVRPSVVSLVSNLQLQQQADDPSGRHGHHDHQAYEYEHEPAQDDPRVVVSVVVSVVSRNVVRYDYDYDYPQDSVRVVHPVVRVVVVVVSVVVD

Secondary structure (DSSP, 8-state):
--------TTSSS-TT--TTT-HHHHTSHHHHHHHHHHHHHHHHHHHHH-TT--SB--EEEEETHHHHHHHH----S--TTBPPPEEEEES--GGGHHHHTTTTTHHHHHHHHHHHH---BTTB-SPP----EEEEEEETTS--TTHHHHHHHHHHT-TTS-EEEEEETT--TT-TTTTTHHHHHHHHHHT--

Organism: Schizophyllum commune (strain H4-8 / FGSC 9210) (NCBI:txid578458)

Radius of gyration: 16.53 Å; chains: 1; bounding box: 42×40×39 Å

Sequence (193 aa):
MRVVTWNARGTGNSGGGNEWSDFGVWMGEAAVNDYTRLLNESIDAFMADHPDVDDAEMFICGYSAGATFAAAVRPPQNLARFRPPRYILISYPVELAPCIGVFMTGGYFRALEALVQGEGWEGNPYPEGPVAGVLTLTGSSERGPFYGMWTGILSGKNRRGNLKQVVVEWADHVWTNKMHCIPEEVDKWLNEE

InterPro domains:
  IPR029058 Alpha/Beta hydrolase fold [G3DSA:3.40.50.1820] (1-193)
  IPR029058 Alpha/Beta hydrolase fold [SSF53474] (2-192)